Protein AF-A0A2M7M2E8-F1 (afdb_monomer_lite)

Foldseek 3Di:
DVLVVLVVVCVVVVDQVSLLCSLVVVVVVVVVVLVVPDPPPDADPDLLVLLLVLLVLLLVLLVLQLVLLVLCDDPNVVNNLSSNLSSCVSNLVSLLVLLPLVVSDVVRDPDDPPPPPPDVVSVVVSVVSLVVSLVSLVCQLPPPPDPLSVLVSVLVNVLSVLSNVCSVCVVVDSVSRNVSSVVSSVSVLVSQCVNCVSVVPVSSNVSSVVSVVVSVVVVVCVVCVVVDDPVVVVVVVVVCCVVVVVVVVVVVVVVVVVVVVVVVVVVD

Radius of gyration: 24.89 Å; chains: 1; bounding box: 50×83×53 Å

Structure (mmCIF, N/CA/C/O backbone):
data_AF-A0A2M7M2E8-F1
#
_entry.id   AF-A0A2M7M2E8-F1
#
loop_
_atom_site.group_PDB
_atom_site.id
_atom_site.type_symbol
_atom_site.label_atom_id
_atom_site.label_alt_id
_atom_site.label_comp_id
_atom_site.label_asym_id
_atom_site.label_entity_id
_atom_site.label_seq_id
_atom_site.pdbx_PDB_ins_code
_atom_site.Cartn_x
_atom_site.Cartn_y
_atom_site.Cartn_z
_atom_site.occupancy
_atom_site.B_iso_or_equiv
_atom_site.auth_seq_id
_atom_site.auth_comp_id
_atom_site.auth_asym_id
_atom_site.auth_atom_id
_atom_site.pdbx_PDB_model_num
ATOM 1 N N . MET A 1 1 ? -23.822 7.342 -5.760 1.00 70.75 1 MET A N 1
ATOM 2 C CA . MET A 1 1 ? -25.051 7.022 -4.993 1.00 70.75 1 MET A CA 1
ATOM 3 C C . MET A 1 1 ? -25.128 5.545 -4.604 1.00 70.75 1 MET A C 1
ATOM 5 O O . MET A 1 1 ? -25.181 5.259 -3.418 1.00 70.75 1 MET A O 1
ATOM 9 N N . LEU A 1 2 ? -25.038 4.608 -5.558 1.00 85.06 2 LEU A N 1
ATOM 10 C CA . LEU A 1 2 ? -25.137 3.161 -5.297 1.00 85.06 2 LEU A CA 1
ATOM 11 C C . LEU A 1 2 ? -24.061 2.623 -4.328 1.00 85.06 2 LEU A C 1
ATOM 13 O O . LEU A 1 2 ? -24.387 1.905 -3.389 1.00 85.06 2 LEU A O 1
ATOM 17 N N . LEU A 1 3 ? -22.805 3.063 -4.469 1.00 84.75 3 LEU A N 1
ATOM 18 C CA . LEU A 1 3 ? -21.713 2.681 -3.560 1.00 84.75 3 LEU A CA 1
ATOM 19 C C . LEU A 1 3 ? -21.974 3.077 -2.095 1.00 84.75 3 LEU A C 1
ATOM 21 O O . LEU A 1 3 ? -21.700 2.308 -1.180 1.00 84.75 3 LEU A O 1
ATOM 25 N N . ALA A 1 4 ? -22.531 4.270 -1.869 1.00 85.25 4 ALA A N 1
ATOM 26 C CA . ALA A 1 4 ? -22.829 4.761 -0.525 1.00 85.25 4 ALA A CA 1
ATOM 27 C C . ALA A 1 4 ? -23.933 3.930 0.145 1.00 85.25 4 ALA A C 1
ATOM 29 O O . ALA A 1 4 ? -23.841 3.634 1.334 1.00 85.25 4 ALA A O 1
ATOM 30 N N . ILE A 1 5 ? -24.934 3.498 -0.631 1.00 89.31 5 ILE A N 1
ATOM 31 C CA . ILE A 1 5 ? -25.997 2.601 -0.163 1.00 89.31 5 ILE A CA 1
ATOM 32 C C . ILE A 1 5 ? -25.411 1.233 0.202 1.00 89.31 5 ILE A C 1
ATOM 34 O O . ILE A 1 5 ? -25.706 0.719 1.278 1.00 89.31 5 ILE A O 1
ATOM 38 N N . ILE A 1 6 ? -24.536 0.672 -0.642 1.00 90.19 6 ILE A N 1
ATOM 39 C CA . ILE A 1 6 ? -23.861 -0.602 -0.353 1.00 90.19 6 ILE A CA 1
ATOM 40 C C . ILE A 1 6 ? -23.052 -0.494 0.940 1.00 90.19 6 ILE A C 1
ATOM 42 O O . ILE A 1 6 ? -23.231 -1.314 1.834 1.00 90.19 6 ILE A O 1
ATOM 46 N N . ILE A 1 7 ? -22.211 0.535 1.084 1.00 89.75 7 ILE A N 1
ATOM 47 C CA . ILE A 1 7 ? -21.401 0.729 2.295 1.00 89.75 7 ILE A CA 1
ATOM 48 C C . ILE A 1 7 ? -22.300 0.897 3.526 1.00 89.75 7 ILE A C 1
ATOM 50 O O . ILE A 1 7 ? -22.043 0.281 4.559 1.00 89.75 7 ILE A O 1
ATOM 54 N N . TYR A 1 8 ? -23.385 1.666 3.427 1.00 91.88 8 TYR A N 1
ATOM 55 C CA . TYR A 1 8 ? -24.350 1.805 4.517 1.00 91.88 8 TYR A CA 1
ATOM 56 C C . TYR A 1 8 ? -24.945 0.451 4.937 1.00 91.88 8 TYR A C 1
ATOM 58 O O . TYR A 1 8 ? -24.956 0.129 6.126 1.00 91.88 8 TYR A O 1
ATOM 66 N N . LEU A 1 9 ? -25.380 -0.370 3.976 1.00 91.94 9 LEU A N 1
ATOM 67 C CA . LEU A 1 9 ? -25.921 -1.706 4.241 1.00 91.94 9 LEU A CA 1
ATOM 68 C C . LEU A 1 9 ? -24.868 -2.640 4.846 1.00 91.94 9 LEU A C 1
ATOM 70 O O . LEU A 1 9 ? -25.158 -3.343 5.809 1.00 91.94 9 LEU A O 1
ATOM 74 N N . VAL A 1 10 ? -23.627 -2.598 4.355 1.00 93.00 10 VAL A N 1
ATOM 75 C CA . VAL A 1 10 ? -22.498 -3.357 4.916 1.00 93.00 10 VAL A CA 1
ATOM 76 C C . VAL A 1 10 ? -22.308 -3.037 6.397 1.00 93.00 10 VAL A C 1
ATOM 78 O O . VAL A 1 10 ? -22.139 -3.945 7.213 1.00 93.00 10 VAL A O 1
ATOM 81 N N . TYR A 1 11 ? -22.358 -1.756 6.758 1.00 91.94 11 TYR A N 1
ATOM 82 C CA . TYR A 1 11 ? -22.212 -1.307 8.139 1.00 91.94 11 TYR A CA 1
ATOM 83 C C . TYR A 1 11 ? -23.421 -1.646 9.006 1.00 91.94 11 TYR A C 1
ATOM 85 O O . TYR A 1 11 ? -23.257 -2.035 10.164 1.00 91.94 11 TYR A O 1
ATOM 93 N N . ARG A 1 12 ? -24.629 -1.545 8.453 1.00 92.44 12 ARG A N 1
ATOM 94 C CA . ARG A 1 12 ? -25.867 -1.919 9.137 1.00 92.44 12 ARG A CA 1
ATOM 95 C C . ARG A 1 12 ? -25.892 -3.413 9.470 1.00 92.44 12 ARG A C 1
ATOM 97 O O . ARG A 1 12 ? -26.089 -3.768 10.629 1.00 92.44 12 ARG A O 1
ATOM 104 N N . GLU A 1 13 ? -25.612 -4.259 8.482 1.00 92.56 13 GLU A N 1
ATOM 105 C CA . GLU A 1 13 ? -25.676 -5.724 8.588 1.00 92.56 13 GLU A CA 1
ATOM 106 C C . GLU A 1 13 ? -24.380 -6.354 9.128 1.00 92.56 13 GLU A C 1
ATOM 108 O O . GLU A 1 13 ? -24.314 -7.552 9.391 1.00 92.56 13 GLU A O 1
ATOM 113 N N . ARG A 1 14 ? -23.323 -5.551 9.313 1.00 89.75 14 ARG A N 1
ATOM 114 C CA . ARG A 1 14 ? -22.012 -5.959 9.857 1.00 89.75 14 ARG A CA 1
ATOM 115 C C . ARG A 1 14 ? -21.350 -7.111 9.094 1.00 89.75 14 ARG A C 1
ATOM 117 O O . ARG A 1 14 ? -20.585 -7.898 9.659 1.00 89.75 14 ARG A O 1
ATOM 124 N N . GLN A 1 15 ? -21.610 -7.201 7.793 1.00 92.94 15 GLN A N 1
ATOM 125 C CA . GLN A 1 15 ? -21.118 -8.292 6.961 1.00 92.94 15 GLN A CA 1
ATOM 126 C C . GLN A 1 15 ? -19.679 -8.048 6.496 1.00 92.94 15 GLN A C 1
ATOM 128 O O . GLN A 1 15 ? -19.395 -7.196 5.656 1.00 92.94 15 GLN A O 1
ATOM 133 N N . LYS A 1 16 ? -18.760 -8.860 7.024 1.00 92.56 16 LYS A N 1
ATOM 134 C CA . LYS A 1 16 ? -17.323 -8.831 6.711 1.00 92.56 16 LYS A CA 1
ATOM 135 C C . LYS A 1 16 ? -17.016 -9.093 5.233 1.00 92.56 16 LYS A C 1
ATOM 137 O O . LYS A 1 16 ? -16.212 -8.380 4.642 1.00 92.56 16 LYS A O 1
ATOM 142 N N . ALA A 1 17 ? -17.664 -10.096 4.640 1.00 92.94 17 ALA A N 1
ATOM 143 C CA . ALA A 1 17 ? -17.452 -10.453 3.237 1.00 92.94 17 ALA A CA 1
ATOM 144 C C . ALA A 1 17 ? -17.864 -9.307 2.303 1.00 92.94 17 ALA A C 1
ATOM 146 O O . ALA A 1 17 ? -17.105 -8.906 1.425 1.00 92.94 17 ALA A O 1
ATOM 147 N N . SER A 1 18 ? -19.026 -8.712 2.563 1.00 93.56 18 SER A N 1
ATOM 148 C CA . SER A 1 18 ? -19.556 -7.592 1.790 1.00 93.56 18 SER A CA 1
ATOM 149 C C . SER A 1 18 ? -18.671 -6.348 1.905 1.00 93.56 18 SER A C 1
ATOM 151 O O . SER A 1 18 ? -18.471 -5.649 0.912 1.00 93.56 18 SER A O 1
ATOM 153 N N . LEU A 1 19 ? -18.058 -6.108 3.073 1.00 94.56 19 LEU A N 1
ATOM 154 C CA . LEU A 1 19 ? -17.041 -5.065 3.227 1.00 94.56 19 LEU A CA 1
ATOM 155 C C . LEU A 1 19 ? -15.813 -5.325 2.348 1.00 94.56 19 LEU A C 1
ATOM 157 O O . LEU A 1 19 ? -15.386 -4.431 1.621 1.00 94.56 19 LEU A O 1
ATOM 161 N N . PHE A 1 20 ? -15.262 -6.540 2.403 1.00 95.19 20 PHE A N 1
ATOM 162 C CA . PHE A 1 20 ? -14.108 -6.930 1.593 1.00 95.19 20 PHE A CA 1
ATOM 163 C C . PHE A 1 20 ? -14.383 -6.722 0.098 1.00 95.19 20 PHE A C 1
ATOM 165 O O . PHE A 1 20 ? -13.620 -6.035 -0.578 1.00 95.19 20 PHE A O 1
ATOM 172 N N . ILE A 1 21 ? -15.516 -7.236 -0.392 1.00 94.75 21 ILE A N 1
ATOM 173 C CA . ILE A 1 21 ? -15.932 -7.101 -1.795 1.00 94.75 21 ILE A CA 1
ATOM 174 C C . ILE A 1 21 ? -16.111 -5.628 -2.171 1.00 94.75 21 ILE A C 1
ATOM 176 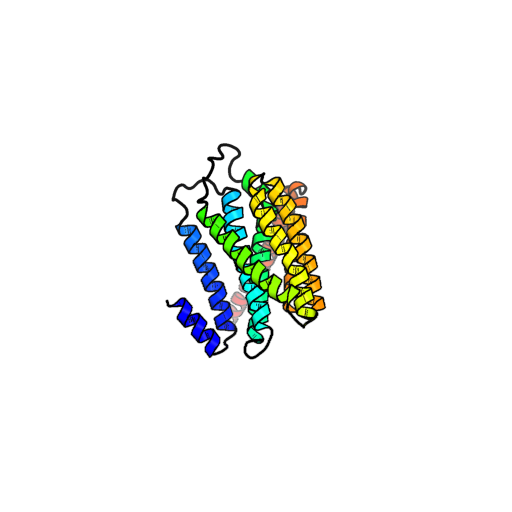O O . ILE A 1 21 ? -15.690 -5.223 -3.248 1.00 94.75 21 ILE A O 1
ATOM 180 N N . SER A 1 22 ? -16.688 -4.812 -1.286 1.00 94.31 22 SER A N 1
ATOM 181 C CA . SER A 1 22 ? -16.894 -3.385 -1.556 1.00 94.31 22 SER A CA 1
ATOM 182 C C . SER A 1 22 ? -15.573 -2.634 -1.704 1.00 94.31 22 SER A C 1
ATOM 184 O O . SER A 1 22 ? -15.428 -1.842 -2.630 1.00 94.31 22 SER A O 1
ATOM 186 N N . ILE A 1 23 ? -14.598 -2.892 -0.826 1.00 95.38 23 ILE A N 1
ATOM 187 C CA . ILE A 1 23 ? -13.273 -2.259 -0.895 1.00 95.38 23 ILE A CA 1
ATOM 188 C C . ILE A 1 23 ? -12.568 -2.666 -2.194 1.00 95.38 23 ILE A C 1
ATOM 190 O O . ILE A 1 23 ? -12.136 -1.797 -2.944 1.00 95.38 23 ILE A O 1
ATOM 194 N N . ILE A 1 24 ? -12.530 -3.965 -2.506 1.00 95.06 24 ILE A N 1
ATOM 195 C CA . ILE A 1 24 ? -11.938 -4.465 -3.756 1.00 95.06 24 ILE A CA 1
ATOM 196 C C . ILE A 1 24 ? -12.654 -3.890 -4.984 1.00 95.06 24 ILE A C 1
ATOM 198 O O . ILE A 1 24 ? -11.999 -3.458 -5.928 1.00 95.06 24 ILE A O 1
ATOM 202 N N . GLY A 1 25 ? -13.985 -3.825 -4.964 1.00 93.56 25 GLY A N 1
ATOM 203 C CA . GLY A 1 25 ? -14.784 -3.251 -6.044 1.00 93.56 25 GLY A CA 1
ATOM 204 C C . GLY A 1 25 ? -14.473 -1.774 -6.288 1.00 93.56 25 GLY A C 1
ATOM 205 O O . GLY A 1 25 ? -14.317 -1.372 -7.439 1.00 93.56 25 GLY A O 1
ATOM 206 N N . VAL A 1 26 ? -14.308 -0.975 -5.224 1.00 92.62 26 VAL A N 1
ATOM 207 C CA . VAL A 1 26 ? -13.852 0.423 -5.333 1.00 92.62 26 VAL A CA 1
ATOM 208 C C . VAL A 1 26 ? -12.469 0.491 -5.965 1.00 92.62 26 VAL A C 1
ATOM 210 O O . VAL A 1 26 ? -12.251 1.319 -6.844 1.00 92.62 26 VAL A O 1
ATOM 213 N N . SER A 1 27 ? -11.545 -0.374 -5.550 1.00 92.75 27 SER A N 1
ATOM 214 C CA . SER A 1 27 ? -10.186 -0.391 -6.091 1.00 92.75 27 SER A CA 1
ATOM 215 C C . SER A 1 27 ? -10.158 -0.757 -7.572 1.00 92.75 27 SER A C 1
ATOM 217 O O . SER A 1 27 ? -9.506 -0.060 -8.340 1.00 92.75 27 SER A O 1
ATOM 219 N N . ILE A 1 28 ? -10.914 -1.777 -7.990 1.00 92.25 28 ILE A N 1
ATOM 220 C CA . ILE A 1 28 ? -11.038 -2.174 -9.402 1.00 92.25 28 ILE A CA 1
ATOM 221 C C . ILE A 1 28 ? -11.656 -1.043 -10.224 1.00 92.25 28 ILE A C 1
ATOM 223 O O . ILE A 1 28 ? -11.142 -0.703 -11.289 1.00 92.25 28 ILE A O 1
ATOM 227 N N . TRP A 1 29 ? -12.738 -0.438 -9.729 1.00 91.69 29 TRP A N 1
ATOM 228 C CA . TRP A 1 29 ? -13.370 0.696 -10.396 1.00 91.69 29 TRP A CA 1
ATOM 229 C C . TRP A 1 29 ? -12.401 1.872 -10.539 1.00 91.69 29 TRP A C 1
ATOM 231 O O . TRP A 1 29 ? -12.318 2.456 -11.615 1.00 91.69 29 TRP A O 1
ATOM 241 N N . LEU A 1 30 ? -11.632 2.183 -9.491 1.00 88.56 30 LEU A N 1
ATOM 242 C CA . LEU A 1 30 ? -10.635 3.249 -9.515 1.00 88.56 30 LEU A CA 1
ATOM 243 C C . LEU A 1 30 ? -9.538 2.958 -10.546 1.00 88.56 30 LEU A C 1
ATOM 245 O O . LEU A 1 30 ? -9.221 3.834 -11.344 1.00 88.56 30 LEU A O 1
ATOM 249 N N . THR A 1 31 ? -9.005 1.732 -10.586 1.00 87.44 31 THR A N 1
ATOM 250 C CA . THR A 1 31 ? -8.036 1.309 -11.610 1.00 87.44 31 THR A CA 1
ATOM 251 C C . THR A 1 31 ? -8.610 1.475 -13.015 1.00 87.44 31 THR A C 1
ATOM 253 O O . THR A 1 31 ? -7.959 2.052 -13.881 1.00 87.44 31 THR A O 1
ATOM 256 N N . HIS A 1 32 ? -9.838 1.004 -13.245 1.00 86.31 32 HIS A N 1
ATOM 257 C CA . HIS A 1 32 ? -10.482 1.086 -14.552 1.00 86.31 32 HIS A CA 1
ATOM 258 C C . HIS A 1 32 ? -10.760 2.534 -14.970 1.00 86.31 32 HIS A C 1
ATOM 260 O O . HIS A 1 32 ? -10.495 2.906 -16.108 1.00 86.31 32 HIS A O 1
ATOM 266 N N . TYR A 1 33 ? -11.230 3.372 -14.044 1.00 84.75 33 TYR A N 1
ATOM 267 C CA . TYR A 1 33 ? -11.435 4.795 -14.287 1.00 84.75 33 TYR A CA 1
ATOM 268 C C . TYR A 1 33 ? -10.129 5.483 -14.693 1.00 84.75 33 TYR A C 1
ATOM 270 O O . TYR A 1 33 ? -10.097 6.189 -15.695 1.00 84.75 33 TYR A O 1
ATOM 278 N N . LEU A 1 34 ? -9.040 5.242 -13.957 1.00 80.06 34 LEU A N 1
ATOM 279 C CA . LEU A 1 34 ? -7.731 5.808 -14.282 1.00 80.06 34 LEU A CA 1
ATOM 280 C C . LEU A 1 34 ? -7.217 5.345 -15.645 1.00 80.06 34 LEU A C 1
ATOM 282 O O . LEU A 1 34 ? -6.634 6.149 -16.365 1.00 80.06 34 LEU A O 1
ATOM 286 N N . TYR A 1 35 ? -7.453 4.080 -15.996 1.00 78.88 35 TYR A N 1
ATOM 287 C CA . TYR A 1 35 ? -7.108 3.529 -17.302 1.00 78.88 35 TYR A CA 1
ATOM 288 C C . TYR A 1 35 ? -7.884 4.213 -18.436 1.00 78.88 35 TYR A C 1
ATOM 290 O O . TYR A 1 35 ? -7.286 4.616 -19.425 1.00 78.88 35 TYR A O 1
ATOM 298 N N . LEU A 1 36 ? -9.196 4.425 -18.273 1.00 79.06 36 LEU A N 1
ATOM 299 C CA . LEU A 1 36 ? -10.032 5.113 -19.268 1.00 79.06 36 LEU A CA 1
ATOM 300 C C . LEU A 1 36 ? -9.681 6.597 -19.447 1.00 79.06 36 LEU A C 1
ATOM 302 O O . LEU A 1 36 ? -9.946 7.162 -20.503 1.00 79.06 36 LEU A O 1
ATOM 306 N N . GLN A 1 37 ? -9.125 7.236 -18.417 1.00 73.38 37 GLN A N 1
ATOM 307 C CA . GLN A 1 37 ? -8.682 8.632 -18.474 1.00 73.38 37 GLN A CA 1
ATOM 308 C C . GLN A 1 37 ? -7.302 8.795 -19.128 1.00 73.38 37 GLN A C 1
ATOM 310 O O . GLN A 1 37 ? -6.856 9.928 -19.318 1.00 73.38 37 GLN A O 1
ATOM 315 N N . GLN A 1 38 ? -6.608 7.703 -19.471 1.00 68.12 38 GLN A N 1
ATOM 316 C CA . GLN A 1 38 ? -5.373 7.806 -20.241 1.00 68.12 38 GLN A CA 1
ATOM 317 C C . GLN A 1 38 ? -5.708 8.248 -21.674 1.00 68.12 38 GLN A C 1
ATOM 319 O O . GLN A 1 38 ? -6.560 7.628 -22.316 1.00 68.12 38 GLN A O 1
ATOM 324 N N . PRO A 1 39 ? -5.070 9.311 -22.200 1.00 58.72 39 PRO A N 1
ATOM 325 C CA . PRO A 1 39 ? -5.230 9.685 -23.598 1.00 58.72 39 PRO A CA 1
ATOM 326 C C . PRO A 1 39 ? -4.904 8.493 -24.500 1.00 58.72 39 PRO A C 1
ATOM 328 O O . PRO A 1 39 ? -3.942 7.775 -24.242 1.00 58.72 39 PRO A O 1
ATOM 331 N N . ALA A 1 40 ? -5.629 8.340 -25.610 1.00 53.59 40 ALA A N 1
ATOM 332 C CA . ALA A 1 40 ? -5.354 7.330 -26.642 1.00 53.59 40 ALA A CA 1
ATOM 333 C C . ALA A 1 40 ? -3.978 7.489 -27.336 1.00 53.59 40 ALA A C 1
ATOM 335 O O . ALA A 1 40 ? -3.683 6.775 -28.289 1.00 53.59 40 ALA A O 1
ATOM 336 N N . ILE A 1 41 ? -3.135 8.416 -26.868 1.00 49.12 41 ILE A N 1
ATOM 337 C CA . ILE A 1 41 ? -1.740 8.570 -27.279 1.00 49.12 41 ILE A CA 1
ATOM 338 C C . ILE A 1 41 ? -0.927 7.533 -26.499 1.00 49.12 41 ILE A C 1
ATOM 340 O O . ILE A 1 41 ? -0.266 7.804 -25.497 1.00 49.12 41 ILE A O 1
ATOM 344 N N . THR A 1 42 ? -1.083 6.300 -26.959 1.00 50.78 42 THR A N 1
ATOM 345 C CA . THR A 1 42 ? -0.237 5.149 -26.689 1.00 50.78 42 THR A CA 1
ATOM 346 C C . THR A 1 42 ? 1.204 5.507 -27.036 1.00 50.78 42 THR A C 1
ATOM 348 O O . THR A 1 42 ? 1.455 5.854 -28.184 1.00 50.78 42 THR A O 1
ATOM 351 N N . ASP A 1 43 ? 2.098 5.499 -26.041 1.00 47.28 43 ASP A N 1
ATOM 352 C CA . ASP A 1 43 ? 3.471 4.964 -26.175 1.00 47.28 43 ASP A CA 1
ATOM 353 C C . ASP A 1 43 ? 4.352 5.165 -24.929 1.00 47.28 43 ASP A C 1
ATOM 355 O O . ASP A 1 43 ? 5.428 4.579 -24.857 1.00 47.28 43 ASP A O 1
ATOM 359 N N . TYR A 1 44 ? 3.919 5.898 -23.892 1.00 52.03 44 TYR A N 1
ATOM 360 C CA . TYR A 1 44 ? 4.813 6.190 -22.759 1.00 52.03 44 TYR A CA 1
ATOM 361 C C . TYR A 1 44 ? 4.213 5.867 -21.388 1.00 52.03 44 TYR A C 1
ATOM 363 O O . TYR A 1 44 ? 3.577 6.701 -20.739 1.00 52.03 44 TYR A O 1
ATOM 371 N N . PHE A 1 45 ? 4.509 4.663 -20.885 1.00 59.12 45 PHE A N 1
ATOM 372 C CA . PHE A 1 45 ? 4.438 4.373 -19.452 1.00 59.12 45 PHE A CA 1
ATOM 373 C C . PHE A 1 45 ? 5.613 5.080 -18.754 1.00 59.12 45 PHE A C 1
ATOM 375 O O . PHE A 1 45 ? 6.671 4.503 -18.525 1.00 59.12 45 PHE A O 1
ATOM 382 N N . SER A 1 46 ? 5.458 6.380 -18.489 1.00 71.06 46 SER A N 1
ATOM 383 C CA . SER A 1 46 ? 6.492 7.169 -17.808 1.00 71.06 46 SER A CA 1
ATOM 384 C C . SER A 1 46 ? 6.569 6.823 -16.321 1.00 71.06 46 SER A C 1
ATOM 386 O O . SER A 1 46 ? 5.559 6.507 -15.687 1.00 71.06 46 SER A O 1
ATOM 388 N N . ILE A 1 47 ? 7.752 6.971 -15.724 1.00 75.25 47 ILE A N 1
ATOM 389 C CA . ILE A 1 47 ? 7.937 6.807 -14.276 1.00 75.25 47 ILE A CA 1
ATOM 390 C C . ILE A 1 47 ? 6.973 7.663 -13.449 1.00 75.25 47 ILE A C 1
ATOM 392 O O . ILE A 1 47 ? 6.485 7.237 -12.405 1.00 75.25 47 ILE A O 1
ATOM 396 N N . ASN A 1 48 ? 6.632 8.848 -13.947 1.00 77.38 48 ASN A N 1
ATOM 397 C CA . ASN A 1 48 ? 5.691 9.739 -13.292 1.00 77.38 48 ASN A CA 1
ATOM 398 C C . ASN A 1 48 ? 4.260 9.163 -13.265 1.00 77.38 48 ASN A C 1
ATOM 400 O O . ASN A 1 48 ? 3.552 9.385 -12.285 1.00 77.38 48 ASN A O 1
ATOM 404 N N . MET A 1 49 ? 3.846 8.375 -14.272 1.00 77.81 49 MET A N 1
ATOM 405 C CA . MET A 1 49 ? 2.536 7.696 -14.274 1.00 77.81 49 MET A CA 1
ATOM 406 C C . MET A 1 49 ? 2.542 6.628 -13.187 1.00 77.81 49 MET A C 1
ATOM 408 O O . MET A 1 49 ? 1.601 6.522 -12.403 1.00 77.81 49 MET A O 1
ATOM 412 N N . GLN A 1 50 ? 3.626 5.855 -13.110 1.00 82.38 50 GLN A N 1
ATOM 413 C CA . GLN A 1 50 ? 3.781 4.823 -12.094 1.00 82.38 50 GLN A CA 1
ATOM 414 C C . GLN A 1 50 ? 3.817 5.423 -10.684 1.00 82.38 50 GLN A C 1
ATOM 416 O O . GLN A 1 50 ? 3.145 4.911 -9.790 1.00 82.38 50 GLN A O 1
ATOM 421 N N . LEU A 1 51 ? 4.535 6.534 -10.490 1.00 86.31 51 LEU A N 1
ATOM 422 C CA . LEU A 1 51 ? 4.542 7.285 -9.236 1.00 86.31 51 LEU A CA 1
ATOM 423 C C . LEU A 1 51 ? 3.144 7.788 -8.886 1.00 86.31 51 LEU A C 1
ATOM 425 O O . LEU A 1 51 ? 2.731 7.626 -7.741 1.00 86.31 51 LEU A O 1
ATOM 429 N N . LEU A 1 52 ? 2.405 8.350 -9.846 1.00 86.12 52 LEU A N 1
ATOM 430 C CA . LEU A 1 52 ? 1.050 8.852 -9.629 1.00 86.12 52 LEU A CA 1
ATOM 431 C C . LEU A 1 52 ? 0.093 7.726 -9.216 1.00 86.12 52 LEU A C 1
ATOM 433 O O . LEU A 1 52 ? -0.566 7.823 -8.180 1.00 86.12 52 LEU A O 1
ATOM 437 N N . TYR A 1 53 ? 0.015 6.653 -10.006 1.00 87.56 53 TYR A N 1
ATOM 438 C CA . TYR A 1 53 ? -0.894 5.538 -9.740 1.00 87.56 53 TYR A CA 1
ATOM 439 C C . TYR A 1 53 ? -0.500 4.778 -8.478 1.00 87.56 53 TYR A C 1
AT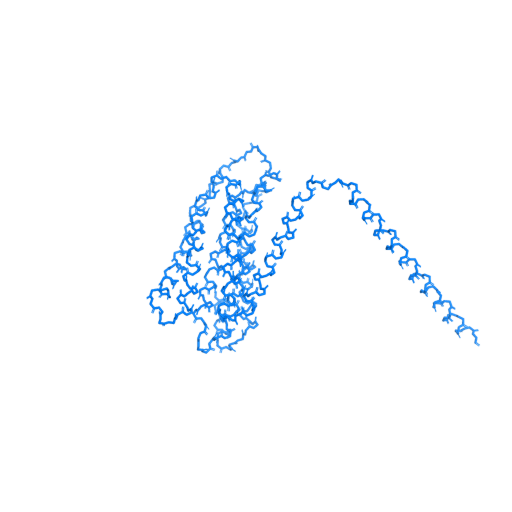OM 441 O O . TYR A 1 53 ? -1.352 4.529 -7.625 1.00 87.56 53 TYR A O 1
ATOM 449 N N . GLY A 1 54 ? 0.791 4.479 -8.322 1.00 91.75 54 GLY A N 1
ATOM 450 C CA . GLY A 1 54 ? 1.326 3.822 -7.138 1.00 91.75 54 GLY A CA 1
ATOM 451 C C . GLY A 1 54 ? 0.997 4.612 -5.876 1.00 91.75 54 GLY A C 1
ATOM 452 O O . GLY A 1 54 ? 0.386 4.071 -4.955 1.00 91.75 54 GLY A O 1
ATOM 453 N N . ASN A 1 55 ? 1.301 5.915 -5.854 1.00 93.19 55 ASN A N 1
ATOM 454 C CA . ASN A 1 55 ? 1.033 6.755 -4.685 1.00 93.19 55 ASN A CA 1
ATOM 455 C C . ASN A 1 55 ? -0.458 6.975 -4.418 1.00 93.19 55 ASN A C 1
ATOM 457 O O . ASN A 1 55 ? -0.841 7.098 -3.257 1.00 93.19 55 ASN A O 1
ATOM 461 N N . LEU A 1 56 ? -1.324 6.964 -5.436 1.00 93.06 56 LEU A N 1
ATOM 462 C CA . LEU A 1 56 ? -2.769 7.008 -5.210 1.00 93.06 56 LEU A CA 1
ATOM 463 C C . LEU A 1 56 ? -3.248 5.781 -4.423 1.00 93.06 56 LEU A C 1
ATOM 465 O O . LEU A 1 56 ? -3.981 5.925 -3.442 1.00 93.06 56 LEU A O 1
ATOM 469 N N . PHE A 1 57 ? -2.825 4.577 -4.820 1.00 95.31 57 PHE A N 1
ATOM 470 C CA . PHE A 1 57 ? -3.201 3.350 -4.115 1.00 95.31 57 PHE A CA 1
ATOM 471 C C . PHE A 1 57 ? -2.511 3.214 -2.755 1.00 95.31 57 PHE A C 1
ATOM 473 O O . PHE A 1 57 ? -3.120 2.691 -1.823 1.00 95.31 57 PHE A O 1
ATOM 480 N N . ILE A 1 58 ? -1.292 3.732 -2.597 1.00 97.19 58 ILE A N 1
ATOM 481 C CA . ILE A 1 58 ? -0.620 3.826 -1.293 1.00 97.19 58 ILE A CA 1
ATOM 482 C C . ILE A 1 58 ? -1.403 4.759 -0.361 1.00 97.19 58 ILE A C 1
ATOM 484 O O . ILE A 1 58 ? -1.724 4.368 0.761 1.00 97.19 58 ILE A O 1
ATOM 488 N N . ALA A 1 59 ? -1.774 5.961 -0.816 1.00 95.56 59 ALA A N 1
ATOM 489 C CA . ALA A 1 59 ? -2.575 6.907 -0.038 1.00 95.56 59 ALA A CA 1
ATOM 490 C C . ALA A 1 59 ? -3.946 6.318 0.332 1.00 95.56 59 ALA A C 1
ATOM 492 O O . ALA A 1 59 ? -4.384 6.422 1.480 1.00 95.56 59 ALA A O 1
ATOM 493 N N . TYR A 1 60 ? -4.593 5.628 -0.612 1.00 94.81 60 TYR A N 1
ATOM 494 C CA . TYR A 1 60 ? -5.800 4.847 -0.349 1.00 94.81 60 TYR A CA 1
ATOM 495 C C . TYR A 1 60 ? -5.561 3.771 0.722 1.00 94.81 60 TYR A C 1
ATOM 497 O O . TYR A 1 60 ? -6.356 3.634 1.652 1.00 94.81 60 TYR A O 1
ATOM 505 N N . GLY A 1 61 ? -4.434 3.063 0.649 1.00 97.00 61 GLY A N 1
ATOM 506 C CA . GLY A 1 61 ? -3.990 2.107 1.655 1.00 97.00 61 GLY A CA 1
ATOM 507 C C . GLY A 1 61 ? -3.844 2.732 3.043 1.00 97.00 61 GLY A C 1
ATOM 508 O O . GLY A 1 61 ? -4.403 2.199 3.997 1.00 97.00 61 GLY A O 1
ATOM 509 N N . PHE A 1 62 ? -3.201 3.894 3.184 1.00 96.62 62 PHE A N 1
ATOM 510 C CA . PHE A 1 62 ? -3.108 4.589 4.478 1.00 96.62 62 PHE A CA 1
ATOM 511 C C . PHE A 1 62 ? -4.477 4.982 5.041 1.00 96.62 62 PHE A C 1
ATOM 513 O O . PHE A 1 62 ? -4.710 4.815 6.241 1.00 96.62 62 PHE A O 1
ATOM 520 N N . ILE A 1 63 ? -5.408 5.429 4.192 1.00 94.88 63 ILE A N 1
ATOM 521 C CA . ILE A 1 63 ? -6.788 5.723 4.607 1.00 94.88 63 ILE A CA 1
ATOM 522 C C . ILE A 1 63 ? -7.475 4.458 5.117 1.00 94.88 63 ILE A C 1
ATOM 524 O O . ILE A 1 63 ? -8.088 4.480 6.186 1.00 94.88 63 ILE A O 1
ATOM 528 N N . LEU A 1 64 ? -7.364 3.345 4.390 1.00 95.81 64 LEU A N 1
ATOM 529 C CA . LEU A 1 64 ? -7.911 2.065 4.832 1.00 95.81 64 LEU A CA 1
ATOM 530 C C . LEU A 1 64 ? -7.258 1.608 6.138 1.00 95.81 64 LEU A C 1
ATOM 532 O O . LEU A 1 64 ? -7.964 1.163 7.038 1.00 95.81 64 LEU A O 1
ATOM 536 N N . TYR A 1 65 ? -5.942 1.763 6.288 1.00 95.75 65 TYR A N 1
ATOM 537 C CA . TYR A 1 65 ? -5.239 1.369 7.505 1.00 95.75 65 TYR A CA 1
ATOM 538 C C . TYR A 1 65 ? -5.780 2.150 8.698 1.00 95.75 65 TYR A C 1
ATOM 540 O O . TYR A 1 65 ? -6.127 1.585 9.739 1.00 95.75 65 TYR A O 1
ATOM 548 N N . PHE A 1 66 ? -5.915 3.459 8.507 1.00 91.31 66 PHE A N 1
ATOM 549 C CA . PHE A 1 66 ? -6.487 4.366 9.476 1.00 91.31 66 PHE A CA 1
ATOM 550 C C . PHE A 1 66 ? -7.934 3.986 9.840 1.00 91.31 66 PHE A C 1
ATOM 552 O O . PHE A 1 66 ? -8.265 3.880 11.025 1.00 91.31 66 PHE A O 1
ATOM 559 N N . LEU A 1 67 ? -8.793 3.710 8.852 1.00 92.88 67 LEU A N 1
ATOM 560 C CA . LEU A 1 67 ? -10.141 3.196 9.105 1.00 92.88 67 LEU A CA 1
ATOM 561 C C . LEU A 1 67 ? -10.071 1.902 9.921 1.00 92.88 67 LEU A C 1
ATOM 563 O O . LEU A 1 67 ? -10.827 1.731 10.875 1.00 92.88 67 LEU A O 1
ATOM 567 N N . GLY A 1 68 ? -9.117 1.026 9.629 1.00 93.62 68 GLY A N 1
ATOM 568 C CA . GLY A 1 68 ? -8.859 -0.169 10.416 1.00 93.62 68 GLY A CA 1
ATOM 569 C C . GLY A 1 68 ? -8.525 0.133 11.878 1.00 93.62 68 GLY A C 1
ATOM 570 O O . GLY A 1 68 ? -9.032 -0.547 12.770 1.00 93.62 68 GLY A O 1
ATOM 571 N N . MET A 1 69 ? -7.732 1.170 12.156 1.00 90.69 69 MET A N 1
ATOM 572 C CA . MET A 1 69 ? -7.444 1.618 13.524 1.00 90.69 69 MET A CA 1
ATOM 573 C C . MET A 1 69 ? -8.702 2.127 14.240 1.00 90.69 69 MET A C 1
ATOM 575 O O . MET A 1 69 ? -8.946 1.720 15.375 1.00 90.69 69 MET A O 1
ATOM 579 N N . LEU A 1 70 ? -9.545 2.929 13.577 1.00 89.75 70 LEU A N 1
ATOM 580 C CA . LEU A 1 70 ? -10.806 3.416 14.161 1.00 89.75 70 LEU A CA 1
ATOM 581 C C . LEU A 1 70 ? -11.772 2.288 14.517 1.00 89.75 70 LEU A C 1
ATOM 583 O O . LEU A 1 70 ? -12.401 2.305 15.574 1.00 89.75 70 LEU A O 1
ATOM 587 N N . HIS A 1 71 ? -11.891 1.297 13.636 1.00 90.88 71 HIS A N 1
ATOM 588 C CA . HIS A 1 71 ? -12.818 0.183 13.816 1.00 90.88 71 HIS A CA 1
ATOM 589 C C . HIS A 1 71 ? -12.276 -0.887 14.763 1.00 90.88 71 HIS A C 1
ATOM 591 O O . HIS A 1 71 ? -12.946 -1.889 14.974 1.00 90.88 71 HIS A O 1
ATOM 597 N N . ARG A 1 72 ? -11.086 -0.704 15.355 1.00 86.75 72 ARG A N 1
ATOM 598 C CA . ARG A 1 72 ? -10.460 -1.679 16.263 1.00 86.75 72 ARG A CA 1
ATOM 599 C C . ARG A 1 72 ? -11.320 -1.991 17.488 1.00 86.75 72 ARG A C 1
ATOM 601 O O . ARG A 1 72 ? -11.228 -3.091 18.025 1.00 86.75 72 ARG A O 1
ATOM 608 N N . ARG A 1 73 ? -12.150 -1.043 17.935 1.00 81.75 73 ARG A N 1
ATOM 609 C CA . ARG A 1 73 ? -12.971 -1.172 19.146 1.00 81.75 73 ARG A CA 1
ATOM 610 C C . ARG A 1 73 ? -14.464 -1.097 18.849 1.00 81.75 73 ARG A C 1
ATOM 612 O O . ARG A 1 73 ? -14.910 -0.484 17.884 1.00 81.75 73 ARG A O 1
ATOM 619 N N . GLY A 1 74 ? -15.246 -1.677 19.753 1.00 81.06 74 GLY A N 1
ATOM 620 C CA . GLY A 1 74 ? -16.701 -1.584 19.732 1.00 81.06 74 GLY A CA 1
ATOM 621 C C . GLY A 1 74 ? -17.359 -2.491 18.694 1.00 81.06 74 GLY A C 1
ATOM 622 O O . GLY A 1 74 ? -16.817 -3.520 18.291 1.00 81.06 74 GLY A O 1
ATOM 623 N N . LYS A 1 75 ? -18.566 -2.102 18.273 1.00 82.81 75 LYS A N 1
ATOM 624 C CA . LYS A 1 75 ? -19.485 -2.929 17.468 1.00 82.81 75 LYS A CA 1
ATOM 625 C C . LYS A 1 75 ? -18.930 -3.348 16.098 1.00 82.81 75 LYS A C 1
ATOM 627 O O . LYS A 1 75 ? -19.451 -4.289 15.507 1.00 82.81 75 LYS A O 1
ATOM 632 N N . PHE A 1 76 ? -17.878 -2.682 15.621 1.00 88.44 76 PHE A N 1
ATOM 633 C CA . PHE A 1 76 ? -17.257 -2.913 14.317 1.00 88.44 76 PHE A CA 1
ATOM 634 C C . PHE A 1 76 ? -15.831 -3.482 14.404 1.00 88.44 76 PHE A C 1
ATOM 636 O O . PHE A 1 76 ? -15.130 -3.494 13.396 1.00 88.44 76 PHE A O 1
ATOM 643 N N . GLY A 1 77 ? -15.425 -4.019 15.566 1.00 86.88 77 GLY A N 1
ATOM 644 C CA . GLY A 1 77 ? -14.112 -4.653 15.792 1.00 86.88 77 GLY A CA 1
ATOM 645 C C . GLY A 1 77 ? -13.670 -5.592 14.666 1.00 86.88 77 GLY A C 1
ATOM 646 O O . GLY A 1 77 ? -12.524 -5.580 14.223 1.00 86.88 77 GLY A O 1
ATOM 647 N N . GLY A 1 78 ? -14.620 -6.370 14.138 1.00 87.75 78 GLY A N 1
ATOM 648 C CA . GLY A 1 78 ? -14.382 -7.321 13.056 1.00 87.75 78 GLY A CA 1
ATOM 649 C C . GLY A 1 78 ? -14.016 -6.708 11.699 1.00 87.75 78 GLY A C 1
ATOM 650 O O . GLY A 1 78 ? -13.501 -7.433 10.855 1.00 87.75 78 GLY A O 1
ATOM 651 N N . PHE A 1 79 ? -14.267 -5.417 11.473 1.00 94.31 79 PHE A N 1
ATOM 652 C CA . PHE A 1 79 ? -13.883 -4.711 10.245 1.00 94.31 79 PHE A CA 1
ATOM 653 C C . PHE A 1 79 ? -12.435 -4.230 10.286 1.00 94.31 79 PHE A C 1
ATOM 655 O O . PHE A 1 79 ? -11.803 -4.127 9.238 1.00 94.31 79 PHE A O 1
ATOM 662 N N . SER A 1 80 ? -11.892 -4.001 11.487 1.00 93.62 80 SER A N 1
ATOM 663 C CA . SER A 1 80 ? -10.519 -3.531 11.691 1.00 93.62 80 SER A CA 1
ATOM 664 C C . SER A 1 80 ? -9.503 -4.363 10.914 1.00 93.62 80 SER A C 1
ATOM 666 O O . SER A 1 80 ? -8.699 -3.823 10.159 1.00 93.62 80 SER A O 1
ATOM 668 N N . ILE A 1 81 ? -9.596 -5.688 11.041 1.00 93.12 81 ILE A N 1
ATOM 669 C CA . ILE A 1 81 ? -8.661 -6.619 10.408 1.00 93.12 81 ILE A CA 1
ATOM 670 C C . ILE A 1 81 ? -8.751 -6.604 8.880 1.00 93.12 81 ILE A C 1
ATOM 672 O O . ILE A 1 81 ? -7.727 -6.716 8.218 1.00 93.12 81 ILE A O 1
ATOM 676 N N . ILE A 1 82 ? -9.950 -6.418 8.320 1.00 95.19 82 ILE A N 1
ATOM 677 C CA . ILE A 1 82 ? -10.182 -6.390 6.867 1.00 95.19 82 ILE A CA 1
ATOM 678 C C . ILE A 1 82 ? -9.583 -5.118 6.283 1.00 95.19 82 ILE A C 1
ATOM 680 O O . ILE A 1 82 ? -8.819 -5.176 5.324 1.00 95.19 82 ILE A O 1
ATOM 684 N N . TYR A 1 83 ? -9.879 -3.982 6.913 1.00 96.06 83 TYR A N 1
ATOM 685 C CA . TYR A 1 83 ? -9.321 -2.691 6.541 1.00 96.06 83 TYR A CA 1
ATOM 686 C C . TYR A 1 83 ? -7.792 -2.693 6.590 1.00 96.06 83 TYR A C 1
ATOM 688 O O . TYR A 1 83 ? -7.164 -2.310 5.609 1.00 96.06 83 TYR A O 1
ATOM 696 N N . LYS A 1 84 ? -7.187 -3.175 7.685 1.00 95.88 84 LYS A N 1
ATOM 697 C CA . LYS A 1 84 ? -5.723 -3.230 7.826 1.00 95.88 84 LYS A CA 1
ATOM 698 C C . LYS A 1 84 ? -5.072 -4.207 6.849 1.00 95.88 84 LYS A C 1
ATOM 700 O O . LYS A 1 84 ? -4.060 -3.866 6.251 1.00 95.88 84 LYS A O 1
ATOM 705 N N . ALA A 1 85 ? -5.652 -5.391 6.651 1.00 95.56 85 ALA A N 1
ATOM 706 C CA . ALA A 1 85 ? -5.121 -6.375 5.708 1.00 95.56 85 ALA A CA 1
ATOM 707 C C . ALA A 1 85 ? -5.135 -5.845 4.266 1.00 95.56 85 ALA A C 1
ATOM 709 O O . ALA A 1 85 ? -4.121 -5.914 3.576 1.00 95.56 85 ALA A O 1
ATOM 710 N N . LEU A 1 86 ? -6.257 -5.268 3.825 1.00 96.69 86 LEU A N 1
ATOM 711 C CA . LEU A 1 86 ? -6.366 -4.676 2.490 1.00 96.69 86 LEU A CA 1
ATOM 712 C C . LEU A 1 86 ? -5.474 -3.442 2.341 1.00 96.69 86 LEU A C 1
ATOM 714 O O . LEU A 1 86 ? -4.813 -3.295 1.320 1.00 96.69 86 LEU A O 1
ATOM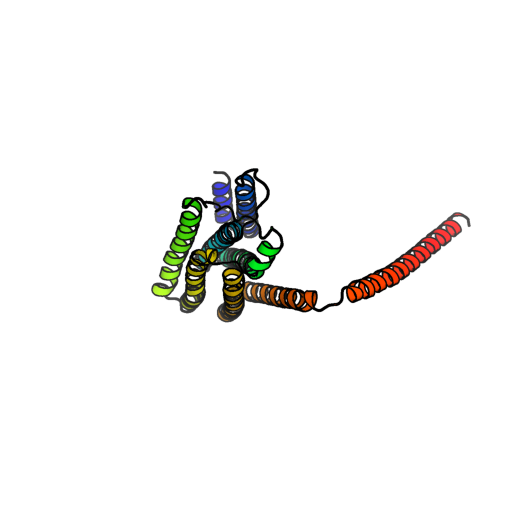 718 N N . ALA A 1 87 ? -5.392 -2.599 3.369 1.00 97.25 87 ALA A N 1
ATOM 719 C CA . ALA A 1 87 ? -4.470 -1.472 3.398 1.00 97.25 87 ALA A CA 1
ATOM 720 C C . ALA A 1 87 ? -3.021 -1.898 3.164 1.00 97.25 87 ALA A C 1
ATOM 722 O O . ALA A 1 87 ? -2.353 -1.340 2.298 1.00 97.25 87 ALA A O 1
ATOM 723 N N . MET A 1 88 ? -2.557 -2.909 3.904 1.00 97.50 88 MET A N 1
ATOM 724 C CA . MET A 1 88 ? -1.212 -3.455 3.743 1.00 97.50 88 MET A CA 1
ATOM 725 C C . MET A 1 88 ? -0.997 -4.014 2.344 1.00 97.50 88 MET A C 1
ATOM 727 O O . MET A 1 88 ? 0.055 -3.776 1.772 1.00 97.50 88 MET A O 1
ATOM 731 N N . LEU A 1 89 ? -1.983 -4.705 1.764 1.00 96.94 89 LEU A N 1
ATOM 732 C CA . LEU A 1 89 ? -1.880 -5.188 0.387 1.00 96.94 89 LEU A CA 1
ATOM 733 C C . LEU A 1 89 ? -1.701 -4.035 -0.605 1.00 96.94 89 LEU A C 1
ATOM 735 O O . LEU A 1 89 ? -0.801 -4.100 -1.437 1.00 96.94 89 LEU A O 1
ATOM 739 N N . PHE A 1 90 ? -2.494 -2.964 -0.503 1.00 97.56 90 PHE A N 1
ATOM 740 C CA . PHE A 1 90 ? -2.337 -1.809 -1.391 1.00 97.56 90 PHE A CA 1
ATOM 741 C C . PHE A 1 90 ? -1.002 -1.095 -1.184 1.00 97.56 90 PHE A C 1
ATOM 743 O O . PHE A 1 90 ? -0.340 -0.786 -2.169 1.00 97.56 90 PHE A O 1
ATOM 750 N N . ILE A 1 91 ? -0.572 -0.880 0.060 1.00 98.00 91 ILE A N 1
ATOM 751 C CA . ILE A 1 91 ? 0.731 -0.265 0.346 1.00 98.00 91 ILE A CA 1
ATOM 752 C C . ILE A 1 91 ? 1.854 -1.147 -0.214 1.00 98.00 91 ILE A C 1
ATOM 754 O O . ILE A 1 91 ? 2.665 -0.674 -1.004 1.00 98.00 91 ILE A O 1
ATOM 758 N N . PHE A 1 92 ? 1.857 -2.443 0.108 1.00 97.94 92 PHE A N 1
ATOM 759 C CA . PHE A 1 92 ? 2.919 -3.363 -0.289 1.00 97.94 92 PHE A CA 1
ATOM 760 C C . PHE A 1 92 ? 3.002 -3.576 -1.789 1.00 97.94 92 PHE A C 1
ATOM 762 O O . PHE A 1 92 ? 4.094 -3.477 -2.330 1.00 97.94 92 PHE A O 1
ATOM 769 N N . ILE A 1 93 ? 1.889 -3.847 -2.475 1.00 96.88 93 ILE A N 1
ATOM 770 C CA . ILE A 1 93 ? 1.904 -4.100 -3.924 1.00 96.88 93 ILE A CA 1
ATOM 771 C C . ILE A 1 93 ? 2.453 -2.883 -4.673 1.00 96.88 93 ILE A C 1
ATOM 773 O O . ILE A 1 93 ? 3.270 -3.029 -5.583 1.00 96.88 93 ILE A O 1
ATOM 777 N N . ASN A 1 94 ? 2.036 -1.681 -4.276 1.00 96.38 94 ASN A N 1
ATOM 778 C CA . ASN A 1 94 ? 2.426 -0.460 -4.971 1.00 96.38 94 ASN A CA 1
ATOM 779 C C . ASN A 1 94 ? 3.850 -0.018 -4.610 1.00 96.38 94 ASN A C 1
ATOM 781 O O . ASN A 1 94 ? 4.603 0.349 -5.509 1.00 96.38 94 ASN A O 1
ATOM 785 N N . ASN A 1 95 ? 4.270 -0.144 -3.347 1.00 97.56 95 ASN A N 1
ATOM 786 C CA . ASN A 1 95 ? 5.669 0.078 -2.977 1.00 97.56 95 ASN A CA 1
ATOM 787 C C . ASN A 1 95 ? 6.600 -0.918 -3.653 1.00 97.56 95 ASN A C 1
ATOM 789 O O . ASN A 1 95 ? 7.594 -0.510 -4.246 1.00 97.56 95 ASN A O 1
ATOM 793 N N . TYR A 1 96 ? 6.243 -2.203 -3.633 1.00 96.75 96 TYR A N 1
ATOM 794 C CA . TYR A 1 96 ? 6.967 -3.260 -4.328 1.00 96.75 96 TYR A CA 1
ATOM 795 C C . TYR A 1 96 ? 7.118 -2.950 -5.822 1.00 96.75 96 TYR A C 1
ATOM 797 O O . TYR A 1 96 ? 8.229 -3.030 -6.343 1.00 96.75 96 TYR A O 1
ATOM 805 N N . SER A 1 97 ? 6.045 -2.526 -6.500 1.00 94.44 97 SER A N 1
ATOM 806 C CA . SER A 1 97 ? 6.094 -2.129 -7.915 1.00 94.44 97 SER A CA 1
ATOM 807 C C . SER A 1 97 ? 7.114 -1.010 -8.168 1.00 94.44 97 SER A C 1
ATOM 809 O O . SER A 1 97 ? 7.919 -1.109 -9.098 1.00 94.44 97 SER A O 1
ATOM 811 N N . LEU A 1 98 ? 7.143 0.013 -7.307 1.00 94.00 98 LEU A N 1
ATOM 812 C CA . LEU A 1 98 ? 8.069 1.146 -7.416 1.00 94.00 98 LEU A CA 1
ATOM 813 C C . LEU A 1 98 ? 9.531 0.760 -7.148 1.00 94.00 98 LEU A C 1
ATOM 815 O O . LEU A 1 98 ? 10.438 1.418 -7.655 1.00 94.00 98 LEU A O 1
ATOM 819 N N . THR A 1 99 ? 9.792 -0.360 -6.463 1.00 94.75 99 THR A N 1
ATOM 820 C CA . THR A 1 99 ? 11.162 -0.885 -6.302 1.00 94.75 99 THR A CA 1
ATOM 821 C C . THR A 1 99 ? 11.803 -1.366 -7.615 1.00 94.75 99 THR A C 1
ATOM 823 O O . THR A 1 99 ? 13.002 -1.663 -7.640 1.00 94.75 99 THR A O 1
ATOM 826 N N . PHE A 1 100 ? 11.027 -1.456 -8.700 1.00 89.94 100 PHE A N 1
ATOM 827 C CA . PHE A 1 100 ? 11.483 -1.835 -10.041 1.00 89.94 100 PHE A CA 1
ATOM 828 C C . PHE A 1 100 ? 11.421 -0.678 -11.045 1.00 89.94 100 PHE A C 1
ATOM 830 O O . PHE A 1 100 ? 11.517 -0.934 -12.238 1.00 89.94 100 PHE A O 1
ATOM 837 N N . ALA A 1 101 ? 11.287 0.580 -10.603 1.00 86.19 101 ALA A N 1
ATOM 838 C CA . ALA A 1 101 ? 11.124 1.739 -11.492 1.00 86.19 101 ALA A CA 1
ATOM 839 C C . ALA A 1 101 ? 12.164 1.812 -12.641 1.00 86.19 101 ALA A C 1
ATOM 841 O O . ALA A 1 101 ? 11.807 2.137 -13.768 1.00 86.19 101 ALA A O 1
ATOM 842 N N . HIS A 1 102 ? 13.417 1.417 -12.395 1.00 80.62 102 HIS A N 1
ATOM 843 C CA . HIS A 1 102 ? 14.487 1.344 -13.402 1.00 80.62 102 HIS A CA 1
ATOM 844 C C . HIS A 1 102 ? 14.203 0.369 -14.560 1.00 80.62 102 HIS A C 1
ATOM 846 O O . HIS A 1 102 ? 14.566 0.651 -15.696 1.00 80.62 102 HIS A O 1
ATOM 852 N N . HIS A 1 103 ? 13.499 -0.744 -14.322 1.00 75.75 103 HIS A N 1
ATOM 853 C CA . HIS A 1 103 ? 13.140 -1.685 -15.392 1.00 75.75 103 HIS A CA 1
ATOM 854 C C . HIS A 1 103 ? 12.114 -1.090 -16.365 1.00 75.75 103 HIS A C 1
ATOM 856 O O . HIS A 1 103 ? 12.101 -1.444 -17.541 1.00 75.75 103 HIS A O 1
ATOM 862 N N . TYR A 1 104 ? 11.255 -0.176 -15.902 1.00 67.31 104 TYR A N 1
ATOM 863 C CA . TYR A 1 104 ? 10.267 0.468 -16.771 1.00 67.31 104 TYR A CA 1
ATOM 864 C C . TYR A 1 104 ? 10.940 1.446 -17.740 1.00 67.31 104 TYR A C 1
ATOM 866 O O . TYR A 1 104 ? 10.532 1.552 -18.890 1.00 67.31 104 TYR A O 1
ATOM 874 N N . ALA A 1 105 ? 12.020 2.103 -17.327 1.00 63.19 105 ALA A N 1
ATOM 875 C CA . ALA A 1 105 ? 12.772 2.985 -18.211 1.00 63.19 105 ALA A CA 1
ATOM 876 C C . ALA A 1 105 ? 13.482 2.235 -19.348 1.00 63.19 105 ALA A C 1
ATOM 878 O O . ALA A 1 105 ? 13.458 2.678 -20.496 1.00 63.19 105 ALA A O 1
ATOM 879 N N . GLU A 1 106 ? 14.049 1.062 -19.050 1.00 59.69 106 GLU A N 1
ATOM 880 C CA . GLU A 1 106 ? 14.695 0.201 -20.049 1.00 59.69 106 GLU A CA 1
ATOM 881 C C . GLU A 1 106 ? 13.694 -0.360 -21.077 1.00 59.69 106 GLU A C 1
ATOM 883 O O . GLU A 1 106 ? 14.036 -0.522 -22.249 1.00 59.69 106 GLU A O 1
ATOM 888 N N . LEU A 1 107 ? 12.449 -0.626 -20.662 1.00 58.47 107 LEU A N 1
ATOM 889 C CA . LEU A 1 107 ? 11.406 -1.212 -21.512 1.00 58.47 107 LEU A CA 1
ATOM 890 C C . LEU A 1 107 ? 10.719 -0.206 -22.457 1.00 58.47 107 LEU A C 1
ATOM 892 O O . LEU A 1 107 ? 10.190 -0.632 -23.481 1.00 58.47 107 LEU A O 1
ATOM 896 N N . PHE A 1 108 ? 10.722 1.099 -22.150 1.00 57.06 108 PHE A N 1
ATOM 897 C CA . PHE A 1 108 ? 9.883 2.104 -22.836 1.00 57.06 108 PHE A CA 1
ATOM 898 C C . PHE A 1 108 ? 10.656 3.238 -23.562 1.00 57.06 108 PHE A C 1
ATOM 900 O O . PHE A 1 108 ? 10.101 4.301 -23.825 1.00 57.06 108 PHE A O 1
ATOM 907 N N . HIS A 1 109 ? 11.895 2.962 -23.995 1.00 54.75 109 HIS A N 1
ATOM 908 C CA . HIS A 1 109 ? 12.787 3.775 -24.854 1.00 54.75 109 HIS A CA 1
ATOM 909 C C . HIS A 1 109 ? 13.520 4.994 -24.223 1.00 54.75 109 HIS A C 1
ATOM 911 O O . HIS A 1 109 ? 12.888 5.925 -23.726 1.00 54.75 109 HIS A O 1
ATOM 917 N N . PRO A 1 110 ? 14.856 5.113 -24.414 1.00 47.16 110 PRO A N 1
ATOM 918 C CA . PRO A 1 110 ? 15.700 6.211 -23.910 1.00 47.16 110 PRO A CA 1
ATOM 919 C C . PRO A 1 110 ? 15.710 7.463 -24.819 1.00 47.16 110 PRO A C 1
ATOM 921 O O . PRO A 1 110 ? 16.753 8.076 -25.034 1.00 47.16 110 PRO A O 1
ATOM 924 N N . GLY A 1 111 ? 14.578 7.812 -25.443 1.00 47.25 111 GLY A N 1
ATOM 925 C CA . GLY A 1 111 ? 14.584 8.682 -26.631 1.00 47.25 111 GLY A CA 1
ATOM 926 C C . GLY A 1 111 ? 13.950 10.061 -26.492 1.00 47.25 111 GLY A C 1
ATOM 927 O O . GLY A 1 111 ? 14.510 11.036 -26.986 1.00 47.25 111 GLY A O 1
ATOM 928 N N . LYS A 1 112 ? 12.767 10.170 -25.884 1.00 46.47 112 LYS A N 1
ATOM 929 C CA . LYS A 1 112 ? 12.029 11.438 -25.776 1.00 46.47 112 LYS A CA 1
ATOM 930 C C . LYS A 1 112 ? 11.121 11.385 -24.558 1.00 46.47 112 LYS A C 1
ATOM 932 O O . LYS A 1 112 ? 9.957 11.014 -24.665 1.00 46.47 112 LYS A O 1
ATOM 937 N N . ALA A 1 113 ? 11.649 11.785 -23.406 1.00 46.28 113 ALA A N 1
ATOM 938 C CA . ALA A 1 113 ? 10.805 12.236 -22.314 1.00 46.28 113 ALA A CA 1
ATOM 939 C C . ALA A 1 113 ? 10.131 13.533 -22.781 1.00 46.28 113 ALA A C 1
ATOM 941 O O . ALA A 1 113 ? 10.638 14.626 -22.546 1.00 46.28 113 ALA A O 1
ATOM 942 N N . GLN A 1 114 ? 9.022 13.432 -23.520 1.00 45.97 114 GLN A N 1
ATOM 943 C CA . GLN A 1 114 ? 8.089 14.546 -23.511 1.00 45.97 114 GLN A CA 1
ATOM 944 C C . GLN A 1 114 ? 7.704 14.728 -22.051 1.00 45.97 114 GLN A C 1
ATOM 946 O O . GLN A 1 114 ? 7.276 13.771 -21.402 1.00 45.97 114 GLN A O 1
ATOM 951 N N . GLU A 1 115 ? 7.951 15.927 -21.527 1.00 45.31 115 GLU A N 1
ATOM 952 C CA . GLU A 1 115 ? 7.469 16.339 -20.221 1.00 45.31 115 GLU A CA 1
ATOM 953 C C . GLU A 1 115 ? 5.962 16.114 -20.221 1.00 45.31 115 GLU A C 1
ATOM 955 O O . GLU A 1 115 ? 5.185 16.903 -20.759 1.00 45.31 115 GLU A O 1
ATOM 960 N N . VAL A 1 116 ? 5.535 14.977 -19.678 1.00 47.28 116 VAL A N 1
ATOM 961 C CA . VAL A 1 116 ? 4.136 14.776 -19.362 1.00 47.28 116 VAL A CA 1
ATOM 962 C C . VAL A 1 116 ? 3.871 15.800 -18.274 1.00 47.28 116 VAL A C 1
ATOM 964 O O . VAL A 1 116 ? 4.255 15.613 -17.120 1.00 47.28 116 VAL A O 1
ATOM 967 N N . VAL A 1 117 ? 3.293 16.929 -18.677 1.00 47.97 117 VAL A N 1
ATOM 968 C CA . VAL A 1 117 ? 2.756 17.947 -17.786 1.00 47.97 117 VAL A CA 1
ATOM 969 C C . VAL A 1 117 ? 1.647 17.258 -17.002 1.00 47.97 117 VAL A C 1
ATOM 971 O O . VAL A 1 117 ? 0.503 17.171 -17.445 1.00 47.97 117 VAL A O 1
ATOM 974 N N . TYR A 1 118 ? 1.990 16.672 -15.858 1.00 52.47 118 TYR A N 1
ATOM 975 C CA . TYR A 1 118 ? 0.980 16.125 -14.971 1.00 52.47 118 TYR A CA 1
ATOM 976 C C . TYR A 1 118 ? 0.119 17.262 -14.468 1.00 52.47 118 TYR A C 1
ATOM 978 O O . TYR A 1 118 ? 0.630 18.255 -13.952 1.00 52.47 118 TYR A O 1
ATOM 986 N N . LEU A 1 119 ? -1.195 17.066 -14.589 1.00 63.00 119 LEU A N 1
ATOM 987 C CA . LEU A 1 119 ? -2.214 17.875 -13.946 1.00 63.00 119 LEU A CA 1
ATOM 988 C C . LEU A 1 119 ? -1.837 18.062 -12.464 1.00 63.00 119 LEU A C 1
ATOM 990 O O . LEU A 1 119 ? -1.955 17.099 -11.697 1.00 63.00 119 LEU A O 1
ATOM 994 N N . PRO A 1 120 ? -1.464 19.281 -12.025 1.00 64.75 120 PRO A N 1
ATOM 995 C CA . PRO A 1 120 ? -1.160 19.579 -10.623 1.00 64.75 120 PRO A CA 1
ATOM 996 C C . PRO A 1 120 ? -2.266 19.087 -9.682 1.00 64.75 120 PRO A C 1
ATOM 998 O O . PRO A 1 120 ? -2.012 18.665 -8.560 1.00 64.75 120 PRO A O 1
ATOM 1001 N N . LEU A 1 121 ? -3.503 19.053 -10.184 1.00 72.00 121 LEU A N 1
ATOM 1002 C CA . LEU A 1 121 ? -4.684 18.595 -9.471 1.00 72.00 121 LEU A CA 1
ATOM 1003 C C . LEU A 1 121 ? -4.602 17.139 -8.977 1.00 72.00 121 LEU A C 1
ATOM 1005 O O . LEU A 1 121 ? -5.029 16.867 -7.859 1.00 72.00 121 LEU A O 1
ATOM 1009 N N . ALA A 1 122 ? -4.046 16.203 -9.755 1.00 76.12 122 ALA A N 1
ATOM 1010 C CA . ALA A 1 122 ? -3.982 14.795 -9.346 1.00 76.12 122 ALA A CA 1
ATOM 1011 C C . ALA A 1 122 ? -2.975 14.585 -8.200 1.00 76.12 122 ALA A C 1
ATOM 1013 O O . ALA A 1 122 ? -3.274 13.898 -7.222 1.00 76.12 122 ALA A O 1
ATOM 1014 N N . PHE A 1 123 ? -1.823 15.259 -8.271 1.00 78.81 123 PHE A N 1
ATOM 1015 C CA . PHE A 1 123 ? -0.851 15.303 -7.178 1.00 78.81 123 PHE A CA 1
ATOM 1016 C C . PHE A 1 123 ? -1.438 15.985 -5.935 1.00 78.81 123 PHE A C 1
ATOM 1018 O O . PHE A 1 123 ? -1.288 15.466 -4.831 1.00 78.81 123 PHE A O 1
ATOM 1025 N N . LEU A 1 124 ? -2.174 17.091 -6.100 1.00 85.06 124 LEU A N 1
ATOM 1026 C CA . LEU A 1 124 ? -2.863 17.773 -4.999 1.00 85.06 124 LEU A CA 1
ATOM 1027 C C . LEU A 1 124 ? -3.875 16.866 -4.291 1.00 85.06 124 LEU A C 1
ATOM 1029 O O . LEU A 1 124 ? -3.940 16.884 -3.063 1.00 85.06 124 LEU A O 1
ATOM 1033 N N . ILE A 1 125 ? -4.626 16.044 -5.032 1.00 86.44 125 ILE A N 1
ATOM 1034 C CA . ILE A 1 125 ? -5.543 15.060 -4.440 1.00 86.44 125 ILE A CA 1
ATOM 1035 C C . ILE A 1 125 ? -4.761 14.073 -3.572 1.00 86.44 125 ILE A C 1
ATOM 1037 O O . ILE A 1 125 ? -5.132 13.854 -2.422 1.00 86.44 125 ILE A O 1
ATOM 1041 N N . ILE A 1 126 ? -3.659 13.511 -4.070 1.00 86.56 126 ILE A N 1
ATOM 1042 C CA . ILE A 1 126 ? -2.859 12.546 -3.305 1.00 86.56 126 ILE A CA 1
ATOM 1043 C C . ILE A 1 126 ? -2.250 13.201 -2.055 1.00 86.56 126 ILE A C 1
ATOM 1045 O O . ILE A 1 126 ? -2.357 12.642 -0.962 1.00 86.56 126 ILE A O 1
ATOM 1049 N N . TYR A 1 127 ? -1.701 14.415 -2.170 1.00 89.19 127 TYR A N 1
ATOM 1050 C CA . TYR A 1 127 ? -1.232 15.177 -1.010 1.00 89.19 127 TYR A CA 1
ATOM 1051 C C . TYR A 1 127 ? -2.355 15.424 0.002 1.00 89.19 127 TYR A C 1
ATOM 1053 O O . TYR A 1 127 ? -2.139 15.256 1.201 1.00 89.19 127 TYR A O 1
ATOM 1061 N N . ALA A 1 128 ? -3.569 15.750 -0.450 1.00 90.25 128 ALA A N 1
ATOM 1062 C CA . ALA A 1 128 ? -4.720 15.918 0.431 1.00 90.25 128 ALA A CA 1
ATOM 1063 C C . ALA A 1 128 ? -5.095 14.611 1.155 1.00 90.25 128 ALA A C 1
ATOM 1065 O O . ALA A 1 128 ? -5.392 14.640 2.350 1.00 90.25 128 ALA A O 1
ATOM 1066 N N . LEU A 1 129 ? -5.031 13.458 0.478 1.00 90.69 129 LEU A N 1
ATOM 1067 C CA . LEU A 1 129 ? -5.279 12.142 1.085 1.00 90.69 129 LEU A CA 1
ATOM 1068 C C . LEU A 1 129 ? -4.208 11.777 2.127 1.00 90.69 129 LEU A C 1
ATOM 1070 O O . LEU A 1 129 ? -4.537 11.258 3.201 1.00 90.69 129 LEU A O 1
ATOM 1074 N N . TYR A 1 130 ? -2.940 12.089 1.855 1.00 92.06 130 TYR A N 1
ATOM 1075 C CA . TYR A 1 130 ? -1.857 11.916 2.822 1.00 92.06 130 TYR A CA 1
ATOM 1076 C C . TYR A 1 130 ? -1.993 12.854 4.022 1.00 92.06 130 TYR A C 1
ATOM 1078 O O . TYR A 1 130 ? -1.865 12.403 5.159 1.00 92.06 130 TYR A O 1
ATOM 1086 N N . LEU A 1 131 ? -2.319 14.131 3.801 1.00 90.62 131 LEU A N 1
ATOM 1087 C CA . LEU A 1 131 ? -2.576 15.092 4.876 1.00 90.62 131 LEU A CA 1
ATOM 1088 C C . LEU A 1 131 ? -3.751 14.651 5.746 1.00 90.62 131 LEU A C 1
ATOM 1090 O O . LEU A 1 131 ? -3.642 14.667 6.971 1.00 90.62 131 LEU A O 1
AT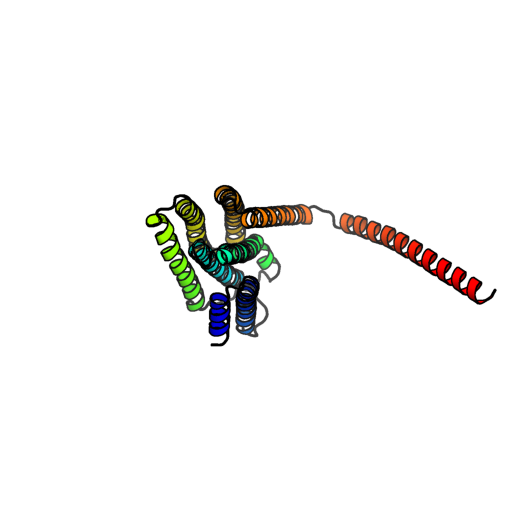OM 1094 N N . LEU A 1 132 ? -4.847 14.196 5.132 1.00 91.25 132 LEU A N 1
ATOM 1095 C CA . LEU A 1 132 ? -5.988 13.643 5.853 1.00 91.25 132 LEU A CA 1
ATOM 1096 C C . LEU A 1 132 ? -5.543 12.469 6.731 1.00 91.25 132 LEU A C 1
ATOM 1098 O O . LEU A 1 132 ? -5.811 12.463 7.929 1.00 91.25 132 LEU A O 1
ATOM 1102 N N . SER A 1 133 ? -4.802 11.517 6.170 1.00 87.88 133 SER A N 1
ATOM 1103 C CA . SER A 1 133 ? -4.274 10.372 6.916 1.00 87.88 133 SER A CA 1
ATOM 1104 C C . SER A 1 133 ? -3.353 10.813 8.066 1.00 87.88 133 SER A C 1
ATOM 1106 O O . SER A 1 133 ? -3.513 10.359 9.200 1.00 87.88 133 SER A O 1
ATOM 1108 N N . GLY A 1 134 ? -2.456 11.775 7.827 1.00 87.25 134 GLY A N 1
ATOM 1109 C CA . GLY A 1 134 ? -1.535 12.327 8.824 1.00 87.25 134 GLY A CA 1
ATOM 1110 C C . GLY A 1 134 ? -2.237 13.062 9.972 1.00 87.25 134 GLY A C 1
ATOM 1111 O O . GLY A 1 134 ? -1.896 12.858 11.142 1.00 87.25 134 GLY A O 1
ATOM 1112 N N . ILE A 1 135 ? -3.275 13.855 9.684 1.00 88.69 135 ILE A N 1
ATOM 1113 C CA . ILE A 1 135 ? -4.089 14.535 10.707 1.00 88.69 135 ILE A CA 1
ATOM 1114 C C . ILE A 1 135 ? -4.726 13.513 11.646 1.00 88.69 135 ILE A C 1
ATOM 1116 O O . ILE A 1 135 ? -4.802 13.740 12.855 1.00 88.69 135 ILE A O 1
ATOM 1120 N N . ILE A 1 136 ? -5.195 12.378 11.130 1.00 85.38 136 ILE A N 1
ATOM 1121 C CA . ILE A 1 136 ? -5.919 11.437 11.979 1.00 85.38 136 ILE A CA 1
ATOM 1122 C C . ILE A 1 136 ? -4.988 10.454 12.698 1.00 85.38 136 ILE A C 1
ATOM 1124 O O . ILE A 1 136 ? -5.254 10.097 13.853 1.00 85.38 136 ILE A O 1
ATOM 1128 N N . ILE A 1 137 ? -3.853 10.099 12.091 1.00 85.56 137 ILE A N 1
ATOM 1129 C CA . ILE A 1 137 ? -2.781 9.353 12.764 1.00 85.56 137 ILE A CA 1
ATOM 1130 C C . ILE A 1 137 ? -2.180 10.187 13.900 1.00 85.56 137 ILE A C 1
ATOM 1132 O O . ILE A 1 137 ? -2.047 9.681 15.012 1.00 85.56 137 ILE A O 1
ATOM 1136 N N . SER A 1 138 ? -1.907 11.478 13.684 1.00 84.06 138 SER A N 1
ATOM 1137 C CA . SER A 1 138 ? -1.392 12.363 14.741 1.00 84.06 138 SER A CA 1
ATOM 1138 C C . SER A 1 138 ? -2.369 12.488 15.917 1.00 84.06 138 SER A C 1
ATOM 1140 O O . SER A 1 138 ? -1.951 12.442 17.074 1.00 84.06 138 SER A O 1
ATOM 1142 N N . LYS A 1 139 ? -3.688 12.523 15.669 1.00 85.50 139 LYS A N 1
ATOM 1143 C CA . LYS A 1 139 ? -4.690 12.430 16.747 1.00 85.50 139 LYS A CA 1
ATOM 1144 C C . LYS A 1 139 ? -4.526 11.151 17.574 1.00 85.50 139 LYS A C 1
ATOM 1146 O O . LYS A 1 139 ? -4.583 11.232 18.798 1.00 85.50 139 LYS A O 1
ATOM 1151 N N . HIS A 1 140 ? -4.302 9.994 16.953 1.00 81.75 140 HIS A N 1
ATOM 1152 C CA . HIS A 1 140 ? -4.084 8.742 17.690 1.00 81.75 140 HIS A CA 1
ATOM 1153 C C . HIS A 1 140 ? -2.748 8.740 18.437 1.00 81.75 140 HIS A C 1
ATOM 1155 O O . HIS A 1 140 ? -2.708 8.342 19.601 1.00 81.75 140 HIS A O 1
ATOM 1161 N N . LEU A 1 141 ? -1.689 9.253 17.814 1.00 83.94 141 LEU A N 1
ATOM 1162 C CA . LEU A 1 141 ? -0.358 9.347 18.406 1.00 83.94 141 LEU A CA 1
ATOM 1163 C C . LEU A 1 141 ? -0.352 10.215 19.673 1.00 83.94 141 LEU A C 1
ATOM 1165 O O . LEU A 1 141 ? 0.127 9.791 20.725 1.00 83.94 141 LEU A O 1
ATOM 1169 N N . PHE A 1 142 ? -0.933 11.414 19.598 1.00 82.94 142 PHE A N 1
ATOM 1170 C CA . PHE A 1 142 ? -0.858 12.390 20.685 1.00 82.94 142 PHE A CA 1
ATOM 1171 C C . PHE A 1 142 ? -2.017 12.288 21.683 1.00 82.94 142 PHE A C 1
ATOM 1173 O O . PHE A 1 142 ? -1.821 12.559 22.867 1.00 82.94 142 PHE A O 1
ATOM 1180 N N . LYS A 1 143 ? -3.218 11.875 21.251 1.00 86.06 143 LYS A N 1
ATOM 1181 C CA . LYS A 1 143 ? -4.422 11.884 22.105 1.00 86.06 143 LYS A CA 1
ATOM 1182 C C . LYS A 1 143 ? -4.905 10.504 22.553 1.00 86.06 143 LYS A C 1
ATOM 1184 O O . LYS A 1 143 ? -5.721 10.453 23.474 1.00 86.06 143 LYS A O 1
ATOM 1189 N N . SER A 1 144 ? -4.439 9.387 21.974 1.00 83.62 144 SER A N 1
ATOM 1190 C CA . SER A 1 144 ? -4.888 8.069 22.452 1.00 83.62 144 SER A CA 1
ATOM 1191 C C . SER A 1 144 ? -4.364 7.786 23.864 1.00 83.62 144 SER A C 1
ATOM 1193 O O . SER A 1 144 ? -3.199 8.019 24.188 1.00 83.62 144 SER A O 1
ATOM 1195 N N . ARG A 1 145 ? -5.227 7.260 24.737 1.00 82.62 145 ARG A N 1
ATOM 1196 C CA . ARG A 1 145 ? -4.827 6.781 26.071 1.00 82.62 145 ARG A CA 1
ATOM 1197 C C . ARG A 1 145 ? -4.260 5.358 26.042 1.00 82.62 145 ARG A C 1
ATOM 1199 O O . ARG A 1 145 ? -3.731 4.906 27.049 1.00 82.62 145 ARG A O 1
ATOM 1206 N N . ASN A 1 146 ? -4.353 4.653 24.914 1.00 85.75 146 ASN A N 1
ATOM 1207 C CA . ASN A 1 146 ? -3.877 3.279 24.790 1.00 85.75 146 ASN A CA 1
ATOM 1208 C C . ASN A 1 146 ? -2.452 3.232 24.228 1.00 85.75 146 ASN A C 1
ATOM 1210 O O . ASN A 1 146 ? -2.173 3.761 23.153 1.00 85.75 146 ASN A O 1
ATOM 1214 N N . SER A 1 147 ? -1.571 2.555 24.965 1.00 87.75 147 SER A N 1
ATOM 1215 C CA . SER A 1 147 ? -0.162 2.363 24.615 1.00 87.75 147 SER A CA 1
ATOM 1216 C C . SER A 1 147 ? 0.026 1.649 23.271 1.00 87.75 147 SER A C 1
ATOM 1218 O O . SER A 1 147 ? 0.892 2.035 22.493 1.00 87.75 147 SER A O 1
ATOM 1220 N N . GLU A 1 148 ? -0.808 0.662 22.941 1.00 89.12 148 GLU A N 1
ATOM 1221 C CA . GLU A 1 148 ? -0.690 -0.086 21.684 1.00 89.12 148 GLU A CA 1
ATOM 1222 C C . GLU A 1 148 ? -1.064 0.752 20.463 1.00 89.12 148 GLU A C 1
ATOM 1224 O O . GLU A 1 148 ? -0.366 0.710 19.458 1.00 89.12 148 GLU A O 1
ATOM 1229 N N . GLU A 1 149 ? -2.137 1.541 20.547 1.00 88.25 149 GLU A N 1
ATOM 1230 C CA . GLU A 1 149 ? -2.542 2.444 19.459 1.00 88.25 149 GLU A CA 1
ATOM 1231 C C . GLU A 1 149 ? -1.524 3.560 19.243 1.00 88.25 149 GLU A C 1
ATOM 1233 O O . GLU A 1 149 ? -1.266 3.939 18.104 1.00 88.25 149 GLU A O 1
ATOM 1238 N N . LYS A 1 150 ? -0.920 4.059 20.327 1.00 90.81 150 LYS A N 1
ATOM 1239 C CA . LYS A 1 150 ? 0.175 5.030 20.257 1.00 90.81 150 LYS A CA 1
ATOM 1240 C C . LYS A 1 150 ? 1.404 4.450 19.572 1.00 90.81 150 LYS A C 1
ATOM 1242 O O . LYS A 1 150 ? 1.951 5.097 18.687 1.00 90.81 150 LYS A O 1
ATOM 1247 N N . LYS A 1 151 ? 1.818 3.237 19.953 1.00 92.56 151 LYS A N 1
ATOM 1248 C CA . LYS A 1 151 ? 2.939 2.532 19.313 1.00 92.56 151 LYS A CA 1
ATOM 1249 C C . LYS A 1 151 ? 2.650 2.257 17.841 1.00 92.56 151 LYS A C 1
ATOM 1251 O O . LYS A 1 151 ? 3.490 2.540 16.999 1.00 92.56 151 LYS A O 1
ATOM 1256 N N . GLU A 1 152 ? 1.450 1.771 17.531 1.00 94.38 152 GLU A N 1
ATOM 1257 C CA . GLU A 1 152 ? 1.009 1.519 16.160 1.00 94.38 152 GLU A CA 1
ATOM 1258 C C . GLU A 1 152 ? 1.044 2.795 15.306 1.00 94.38 152 GLU A C 1
ATOM 1260 O O . GLU A 1 152 ? 1.691 2.817 14.262 1.00 94.38 152 GLU A O 1
ATOM 1265 N N . ALA A 1 153 ? 0.431 3.885 15.779 1.00 93.56 153 ALA A N 1
ATOM 1266 C CA . ALA A 1 153 ? 0.475 5.180 15.101 1.00 93.56 153 ALA A CA 1
ATOM 1267 C C . ALA A 1 153 ? 1.912 5.705 14.954 1.00 93.56 153 ALA A C 1
ATOM 1269 O O . ALA A 1 153 ? 2.269 6.221 13.899 1.00 93.56 153 ALA A O 1
ATOM 1270 N N . GLY A 1 154 ? 2.736 5.556 15.995 1.00 93.81 154 GLY A N 1
ATOM 1271 C CA . GLY A 1 154 ? 4.123 6.019 16.017 1.00 93.81 154 GLY A CA 1
ATOM 1272 C C . GLY A 1 154 ? 5.029 5.278 15.039 1.00 93.81 154 GLY A C 1
ATOM 1273 O O . GLY A 1 154 ? 5.968 5.873 14.527 1.00 93.81 154 GLY A O 1
ATOM 1274 N N . ILE A 1 155 ? 4.725 4.014 14.737 1.00 95.56 155 ILE A N 1
ATOM 1275 C CA . ILE A 1 155 ? 5.444 3.233 13.725 1.00 95.56 155 ILE A CA 1
ATOM 1276 C C . ILE A 1 155 ? 4.997 3.621 12.312 1.00 95.56 155 ILE A C 1
ATOM 1278 O O . ILE A 1 155 ? 5.829 3.716 11.421 1.00 95.56 155 ILE A O 1
ATOM 1282 N N . ILE A 1 156 ? 3.706 3.878 12.095 1.00 95.31 156 ILE A N 1
ATOM 1283 C CA . ILE A 1 156 ? 3.145 4.131 10.754 1.00 95.31 156 ILE A CA 1
ATOM 1284 C C . ILE A 1 156 ? 3.370 5.570 10.288 1.00 95.31 156 ILE A C 1
ATOM 1286 O O . ILE A 1 156 ? 3.558 5.821 9.098 1.00 95.31 156 ILE A O 1
ATOM 1290 N N . PHE A 1 157 ? 3.358 6.527 11.214 1.00 94.25 157 PHE A N 1
ATOM 1291 C CA . PHE A 1 157 ? 3.468 7.948 10.896 1.00 94.25 157 PHE A CA 1
ATOM 1292 C C . PHE A 1 157 ? 4.762 8.321 10.141 1.00 94.25 157 PHE A C 1
ATOM 1294 O O . PHE A 1 157 ? 4.657 9.031 9.139 1.00 94.25 157 PHE A O 1
ATOM 1301 N N . PRO A 1 158 ? 5.958 7.818 10.518 1.00 95.81 158 PRO A N 1
ATOM 1302 C CA . PRO A 1 158 ? 7.178 8.034 9.744 1.00 95.81 158 PRO A CA 1
ATOM 1303 C C . PRO A 1 158 ? 7.089 7.525 8.303 1.00 95.81 158 PRO A C 1
ATOM 1305 O O . PRO A 1 158 ? 7.566 8.209 7.403 1.00 95.81 158 PRO A O 1
ATOM 1308 N N . PHE A 1 159 ? 6.446 6.377 8.060 1.00 97.00 159 PHE A N 1
ATOM 1309 C CA . PHE A 1 159 ? 6.279 5.843 6.703 1.00 97.00 159 PHE A CA 1
ATOM 1310 C C . PHE A 1 159 ? 5.367 6.721 5.852 1.00 97.00 159 PHE A C 1
ATOM 1312 O O . PHE A 1 159 ? 5.671 6.963 4.690 1.00 97.00 159 PHE A O 1
ATOM 1319 N N . LEU A 1 160 ? 4.302 7.277 6.435 1.00 95.50 160 LEU A N 1
ATOM 1320 C CA . LEU A 1 160 ? 3.465 8.254 5.740 1.00 95.50 160 LEU A CA 1
ATOM 1321 C C . LEU A 1 160 ? 4.263 9.505 5.344 1.00 95.50 160 LEU A C 1
ATOM 1323 O O . LEU A 1 160 ? 4.136 9.977 4.218 1.00 95.50 160 LEU A O 1
ATOM 1327 N N . ILE A 1 161 ? 5.096 10.037 6.245 1.00 94.88 161 ILE A N 1
ATOM 1328 C CA . ILE A 1 161 ? 5.947 11.199 5.939 1.00 94.88 161 ILE A CA 1
ATOM 1329 C C . ILE A 1 161 ? 6.949 10.849 4.841 1.00 94.88 161 ILE A C 1
ATOM 1331 O O . ILE A 1 161 ? 7.094 11.599 3.877 1.00 94.88 161 ILE A O 1
ATOM 1335 N N . LEU A 1 162 ? 7.621 9.706 4.976 1.00 96.12 162 LEU A N 1
ATOM 1336 C CA . LEU A 1 162 ? 8.610 9.257 4.008 1.00 96.12 162 LEU A CA 1
ATOM 1337 C C . LEU A 1 162 ? 7.974 9.086 2.625 1.00 96.12 162 LEU A C 1
ATOM 1339 O O . LEU A 1 162 ? 8.571 9.505 1.644 1.00 96.12 162 LEU A O 1
ATOM 1343 N N . GLN A 1 163 ? 6.733 8.606 2.541 1.00 95.31 163 GLN A N 1
ATOM 1344 C CA . GLN A 1 163 ? 6.009 8.508 1.273 1.00 95.31 163 GLN A CA 1
ATOM 1345 C C . GLN A 1 163 ? 5.734 9.852 0.612 1.00 95.31 163 GLN A C 1
ATOM 1347 O O . GLN A 1 163 ? 5.931 9.992 -0.591 1.00 95.31 163 GLN A O 1
ATOM 1352 N N . ILE A 1 164 ? 5.334 10.864 1.384 1.00 93.38 164 ILE A N 1
ATOM 1353 C CA . ILE A 1 164 ? 5.145 12.226 0.860 1.00 93.38 164 ILE A CA 1
ATOM 1354 C C . ILE A 1 164 ? 6.467 12.761 0.290 1.00 93.38 164 ILE A C 1
ATOM 1356 O O . ILE A 1 164 ? 6.481 13.342 -0.796 1.00 93.38 164 ILE A O 1
ATOM 1360 N N . ILE A 1 165 ? 7.573 12.546 1.011 1.00 93.94 165 ILE A N 1
ATOM 1361 C CA . ILE A 1 165 ? 8.915 12.968 0.594 1.00 93.94 165 ILE A CA 1
ATOM 1362 C C . ILE A 1 165 ? 9.321 12.238 -0.692 1.00 93.94 165 ILE A C 1
ATOM 1364 O O . ILE A 1 165 ? 9.671 12.887 -1.675 1.00 93.94 165 ILE A O 1
ATOM 1368 N N . LEU A 1 166 ? 9.239 10.905 -0.720 1.00 94.12 166 LEU A N 1
ATOM 1369 C CA . LEU A 1 166 ? 9.639 10.110 -1.884 1.00 94.12 166 LEU A CA 1
ATOM 1370 C C . LEU A 1 166 ? 8.761 10.377 -3.105 1.00 94.12 166 LEU A C 1
ATOM 1372 O O . LEU A 1 166 ? 9.276 10.413 -4.215 1.00 94.12 166 LEU A O 1
ATOM 1376 N N . MET A 1 167 ? 7.468 10.639 -2.921 1.00 90.62 167 MET A N 1
ATOM 1377 C CA . MET A 1 167 ? 6.591 11.064 -4.009 1.00 90.62 167 MET A CA 1
ATOM 1378 C C . MET A 1 167 ? 7.017 12.419 -4.587 1.00 90.62 167 MET A C 1
ATOM 1380 O O . MET A 1 167 ? 6.999 12.593 -5.803 1.00 90.62 167 MET A O 1
ATOM 1384 N N . HIS A 1 168 ? 7.400 13.374 -3.734 1.00 89.31 168 HIS A N 1
ATOM 1385 C CA . HIS A 1 168 ? 7.817 14.709 -4.167 1.00 89.31 168 HIS A CA 1
ATOM 1386 C C . HIS A 1 168 ? 9.152 14.692 -4.920 1.00 89.31 168 HIS A C 1
ATOM 1388 O O . HIS A 1 168 ? 9.295 15.359 -5.940 1.00 89.31 168 HIS A O 1
ATOM 1394 N N . PHE A 1 169 ? 10.116 13.908 -4.432 1.00 87.62 169 PHE A N 1
ATOM 1395 C CA . PHE A 1 169 ? 11.447 13.789 -5.030 1.00 87.62 169 PHE A CA 1
ATOM 1396 C C . PHE A 1 169 ? 11.558 12.660 -6.063 1.00 87.62 169 PHE A C 1
ATOM 1398 O O . PHE A 1 169 ? 12.577 12.538 -6.732 1.00 87.62 169 PHE A O 1
ATOM 1405 N N . GLY A 1 170 ? 10.525 11.836 -6.234 1.00 85.31 170 GLY A N 1
ATOM 1406 C CA . GLY A 1 170 ? 10.508 10.733 -7.195 1.00 85.31 170 GLY A CA 1
ATOM 1407 C C . GLY A 1 170 ? 10.842 11.148 -8.636 1.00 85.31 170 GLY A C 1
ATOM 1408 O O . GLY A 1 170 ? 11.633 10.457 -9.279 1.00 85.31 170 GLY A O 1
ATOM 1409 N N . PRO A 1 171 ? 10.353 12.300 -9.138 1.00 82.62 171 PRO A N 1
ATOM 1410 C CA . PRO A 1 171 ? 10.714 12.796 -10.466 1.00 82.62 171 PRO A CA 1
ATOM 1411 C C . PRO A 1 171 ? 12.208 13.109 -10.674 1.00 82.62 171 PRO A C 1
ATOM 1413 O O . PRO A 1 171 ? 12.600 13.372 -11.806 1.00 82.62 171 PRO A O 1
ATOM 1416 N N . LEU A 1 172 ? 13.057 13.065 -9.632 1.00 79.81 172 LEU A N 1
ATOM 1417 C CA . LEU A 1 172 ? 14.513 13.220 -9.768 1.00 79.81 172 LEU A CA 1
ATOM 1418 C C . LEU A 1 172 ? 15.171 12.095 -10.585 1.00 79.81 172 LEU A C 1
ATOM 1420 O O . LEU A 1 172 ? 16.263 12.295 -11.112 1.00 79.81 172 LEU A O 1
ATOM 1424 N N . GLY A 1 173 ? 14.546 10.917 -10.678 1.00 83.06 173 GLY A N 1
ATOM 1425 C CA . GLY A 1 173 ? 15.017 9.843 -11.553 1.00 83.06 173 GLY A CA 1
ATOM 1426 C C . GLY A 1 173 ? 14.639 8.433 -11.102 1.00 83.06 173 GLY A C 1
ATOM 1427 O O . GLY A 1 173 ? 14.409 8.151 -9.927 1.00 83.06 173 GLY A O 1
ATOM 1428 N N . GLU A 1 174 ? 14.638 7.500 -12.049 1.00 85.94 174 GLU A N 1
ATOM 1429 C CA . GLU A 1 174 ? 14.230 6.101 -11.847 1.00 85.94 174 GLU A CA 1
ATOM 1430 C C . GLU A 1 174 ? 15.089 5.290 -10.886 1.00 85.94 174 GLU A C 1
ATOM 1432 O O . GLU A 1 174 ? 14.566 4.466 -10.128 1.00 85.94 174 GLU A O 1
ATOM 1437 N N . ASN A 1 175 ? 16.392 5.554 -10.864 1.00 89.44 175 ASN A N 1
ATOM 1438 C CA . ASN A 1 175 ? 17.304 4.927 -9.918 1.00 89.44 175 ASN A CA 1
ATOM 1439 C C . ASN A 1 175 ? 17.023 5.423 -8.500 1.00 89.44 175 ASN A C 1
ATOM 1441 O O . ASN A 1 175 ? 16.986 4.621 -7.568 1.00 89.44 175 ASN A O 1
ATOM 1445 N N . PHE A 1 176 ? 16.747 6.724 -8.347 1.00 90.38 176 PHE A N 1
ATOM 1446 C CA . PHE A 1 176 ? 16.359 7.292 -7.061 1.00 90.38 176 PHE A CA 1
ATOM 1447 C C . PHE A 1 176 ? 15.062 6.656 -6.557 1.00 90.38 176 PHE A C 1
ATOM 1449 O O . PHE A 1 176 ? 15.032 6.175 -5.425 1.00 90.38 176 PHE A O 1
ATOM 1456 N N . VAL A 1 177 ? 14.025 6.563 -7.399 1.00 92.25 177 VAL A N 1
ATOM 1457 C CA . VAL A 1 177 ? 12.762 5.889 -7.046 1.00 92.25 177 VAL A CA 1
ATOM 1458 C C . VAL A 1 177 ? 13.012 4.431 -6.673 1.00 92.25 177 VAL A C 1
ATOM 1460 O O . VAL A 1 177 ? 12.631 4.012 -5.586 1.00 92.25 177 VAL A O 1
ATOM 1463 N N . SER A 1 178 ? 13.716 3.669 -7.511 1.00 92.88 178 SER A N 1
ATOM 1464 C CA . SER A 1 178 ? 13.954 2.240 -7.266 1.00 92.88 178 SER A CA 1
ATOM 1465 C C . SER A 1 178 ? 14.670 1.987 -5.941 1.00 92.88 178 SER A C 1
ATOM 1467 O O . SER A 1 178 ? 14.237 1.139 -5.163 1.00 92.88 178 SER A O 1
ATOM 1469 N N . ILE A 1 179 ? 15.751 2.725 -5.670 1.00 94.38 179 ILE A N 1
ATOM 1470 C CA . ILE A 1 179 ? 16.560 2.561 -4.457 1.00 94.38 179 ILE A CA 1
ATOM 1471 C C . ILE A 1 179 ? 15.771 3.014 -3.228 1.00 94.38 179 ILE A C 1
ATOM 1473 O O . ILE A 1 179 ? 15.682 2.276 -2.245 1.00 94.38 179 ILE A O 1
ATOM 1477 N N . SER A 1 180 ? 15.173 4.206 -3.279 1.00 96.44 180 SER A N 1
ATOM 1478 C CA . SER A 1 180 ? 14.451 4.771 -2.136 1.00 96.44 180 SER A CA 1
ATOM 1479 C C . SER A 1 180 ? 13.221 3.943 -1.760 1.00 96.44 180 SER A C 1
ATOM 1481 O O . SER A 1 180 ? 13.043 3.632 -0.582 1.00 96.44 180 SER A O 1
ATOM 1483 N N . TYR A 1 181 ? 12.430 3.494 -2.740 1.00 96.38 181 TYR A N 1
ATOM 1484 C CA . TYR A 1 181 ? 11.286 2.619 -2.490 1.00 96.38 181 TYR A CA 1
ATOM 1485 C C . TYR A 1 181 ? 11.706 1.212 -2.065 1.00 96.38 181 TYR A C 1
ATOM 1487 O O . TYR A 1 181 ? 10.979 0.586 -1.302 1.00 96.38 181 TYR A O 1
ATOM 1495 N N . ASN A 1 182 ? 12.872 0.705 -2.481 1.00 96.19 182 ASN A N 1
ATOM 1496 C CA . ASN A 1 182 ? 13.388 -0.570 -1.973 1.00 96.19 182 ASN A CA 1
ATOM 1497 C C . ASN A 1 182 ? 13.707 -0.488 -0.473 1.00 96.19 182 ASN A C 1
ATOM 1499 O O . ASN A 1 182 ? 13.243 -1.327 0.301 1.00 96.19 182 ASN A O 1
ATOM 1503 N N . ILE A 1 183 ? 14.426 0.562 -0.061 1.00 97.69 183 ILE A N 1
ATOM 1504 C CA . ILE A 1 183 ? 14.744 0.820 1.350 1.00 97.69 183 ILE A CA 1
ATOM 1505 C C . ILE A 1 183 ? 13.455 1.004 2.156 1.00 97.69 183 ILE A C 1
ATOM 1507 O O . ILE A 1 183 ? 13.288 0.369 3.198 1.00 97.69 183 ILE A O 1
ATOM 1511 N N . LEU A 1 184 ? 12.529 1.831 1.657 1.00 98.06 184 LEU A N 1
ATOM 1512 C CA . LEU A 1 184 ? 11.229 2.056 2.285 1.00 98.06 184 LEU A CA 1
ATOM 1513 C C . LEU A 1 184 ? 10.452 0.745 2.438 1.00 98.06 184 LEU A C 1
ATOM 1515 O O . LEU A 1 184 ? 10.006 0.430 3.536 1.00 98.06 184 LEU A O 1
ATOM 1519 N N . PHE A 1 185 ? 10.311 -0.031 1.364 1.00 98.19 185 PHE A N 1
ATOM 1520 C CA . PHE A 1 185 ? 9.526 -1.261 1.363 1.00 98.19 185 PHE A CA 1
ATOM 1521 C C . PHE A 1 185 ? 10.112 -2.315 2.307 1.00 98.19 185 PHE A C 1
ATOM 1523 O O . PHE A 1 185 ? 9.381 -2.963 3.055 1.00 98.19 185 PHE A O 1
ATOM 1530 N N . PHE A 1 186 ? 11.439 -2.454 2.341 1.00 97.88 186 PHE A N 1
ATOM 1531 C CA . PHE A 1 186 ? 12.106 -3.338 3.293 1.00 97.88 186 PHE A CA 1
ATOM 1532 C C . PHE A 1 186 ? 11.877 -2.896 4.746 1.00 97.88 186 PHE A C 1
ATOM 1534 O O . PHE A 1 186 ? 11.542 -3.721 5.601 1.00 97.88 186 PHE A O 1
ATOM 1541 N N . ALA A 1 187 ? 11.994 -1.595 5.024 1.00 98.38 187 ALA A N 1
ATOM 1542 C CA . ALA A 1 187 ? 11.722 -1.038 6.345 1.00 98.38 187 ALA A CA 1
ATOM 1543 C C . ALA A 1 187 ? 10.252 -1.223 6.762 1.00 98.38 187 ALA A C 1
ATOM 1545 O O . ALA A 1 187 ? 9.983 -1.579 7.911 1.00 98.38 187 ALA A O 1
ATOM 1546 N N . GLU A 1 188 ? 9.304 -1.052 5.838 1.00 98.00 188 GLU A N 1
ATOM 1547 C CA . GLU A 1 188 ? 7.882 -1.314 6.069 1.00 98.00 188 GLU A CA 1
ATOM 1548 C C . GLU A 1 188 ? 7.625 -2.784 6.406 1.00 98.00 188 GLU A C 1
ATOM 1550 O O . GLU A 1 188 ? 6.925 -3.063 7.375 1.00 98.00 188 GLU A O 1
ATOM 1555 N N . ILE A 1 189 ? 8.213 -3.735 5.672 1.00 98.25 189 ILE A N 1
ATOM 1556 C CA . ILE A 1 189 ? 8.074 -5.170 5.969 1.00 98.25 189 ILE A CA 1
ATOM 1557 C C . ILE A 1 189 ? 8.514 -5.467 7.407 1.00 98.25 189 ILE A C 1
ATOM 1559 O O . ILE A 1 189 ? 7.785 -6.130 8.148 1.00 98.25 189 ILE A O 1
ATOM 1563 N N . ILE A 1 190 ? 9.674 -4.953 7.828 1.00 98.12 190 ILE A N 1
ATOM 1564 C CA . ILE A 1 190 ? 10.175 -5.131 9.199 1.00 98.12 190 ILE A CA 1
ATOM 1565 C C . ILE A 1 190 ? 9.217 -4.492 10.208 1.00 98.12 190 ILE A C 1
ATOM 1567 O O . ILE A 1 190 ? 8.860 -5.117 11.210 1.00 98.12 190 ILE A O 1
ATOM 1571 N N . ALA A 1 191 ? 8.771 -3.266 9.943 1.00 97.81 191 ALA A N 1
ATOM 1572 C CA . ALA A 1 191 ? 7.854 -2.555 10.819 1.00 97.81 191 ALA A CA 1
ATOM 1573 C C . ALA A 1 191 ? 6.512 -3.278 10.968 1.00 97.81 191 ALA A C 1
ATOM 1575 O O . ALA A 1 191 ? 6.011 -3.399 12.084 1.00 97.81 191 ALA A O 1
ATOM 1576 N N . PHE A 1 192 ? 5.943 -3.809 9.886 1.00 97.44 192 PHE A N 1
ATOM 1577 C CA . PHE A 1 192 ? 4.686 -4.549 9.933 1.00 97.44 192 PHE A CA 1
ATOM 1578 C C . PHE A 1 192 ? 4.838 -5.954 10.529 1.00 97.44 192 PHE A C 1
ATOM 1580 O O . PHE A 1 192 ? 3.931 -6.396 11.235 1.00 97.44 192 PHE A O 1
ATOM 1587 N N . LEU A 1 193 ? 5.983 -6.627 10.363 1.00 97.62 193 LEU A N 1
ATOM 1588 C CA . LEU A 1 193 ? 6.305 -7.840 11.130 1.00 97.62 193 LEU A CA 1
ATOM 1589 C C . LEU A 1 193 ? 6.328 -7.536 12.632 1.00 97.62 193 LEU A C 1
ATOM 1591 O O . LEU A 1 193 ? 5.678 -8.229 13.420 1.00 97.62 193 LEU A O 1
ATOM 1595 N N . TYR A 1 194 ? 7.019 -6.462 13.022 1.00 97.25 194 TYR A N 1
ATOM 1596 C CA . TYR A 1 194 ? 7.082 -6.017 14.410 1.00 97.25 194 TYR A CA 1
ATOM 1597 C C . TYR A 1 194 ? 5.705 -5.606 14.949 1.00 97.25 194 TYR A C 1
ATOM 1599 O O . TYR A 1 194 ? 5.349 -5.992 16.060 1.00 97.25 194 TYR A O 1
ATOM 1607 N N . LEU A 1 195 ? 4.887 -4.896 14.164 1.00 95.75 195 LEU A N 1
ATOM 1608 C CA . LEU A 1 195 ? 3.509 -4.550 14.527 1.00 95.75 195 LEU A CA 1
ATOM 1609 C C . LEU A 1 195 ? 2.620 -5.785 14.667 1.00 95.75 195 LEU A C 1
ATOM 1611 O O . LEU A 1 195 ? 1.850 -5.868 15.620 1.00 95.75 195 LEU A O 1
ATOM 1615 N N . GLY A 1 196 ? 2.726 -6.750 13.753 1.00 94.31 196 GLY A N 1
ATOM 1616 C CA . GLY A 1 196 ? 1.991 -8.012 13.823 1.00 94.31 196 GLY A CA 1
ATOM 1617 C C . GLY A 1 196 ? 2.304 -8.775 15.109 1.00 94.31 196 GLY A C 1
ATOM 1618 O O . GLY A 1 196 ? 1.387 -9.250 15.780 1.00 94.31 196 GLY A O 1
ATOM 1619 N N . TYR A 1 197 ? 3.581 -8.801 15.502 1.00 94.50 197 TYR A N 1
A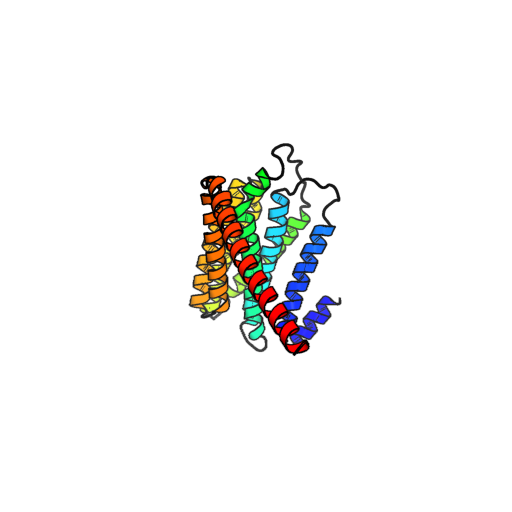TOM 1620 C CA . TYR A 1 197 ? 4.031 -9.355 16.779 1.00 94.50 197 TYR A CA 1
ATOM 1621 C C . TYR A 1 197 ? 3.503 -8.554 17.981 1.00 94.50 197 TYR A C 1
ATOM 1623 O O . TYR A 1 197 ? 2.850 -9.117 18.861 1.00 94.50 197 TYR A O 1
ATOM 1631 N N . LEU A 1 198 ? 3.721 -7.234 17.996 1.00 93.31 198 LEU A N 1
ATOM 1632 C CA . LEU A 1 198 ? 3.333 -6.333 19.086 1.00 93.31 198 LEU A CA 1
ATOM 1633 C C . LEU A 1 198 ? 1.825 -6.381 19.360 1.00 93.31 198 LEU A C 1
ATOM 1635 O O . LEU A 1 198 ? 1.403 -6.444 20.511 1.00 93.31 198 LEU A O 1
ATOM 1639 N N . LEU A 1 199 ? 1.016 -6.342 18.301 1.00 90.50 199 LEU A N 1
ATOM 1640 C CA . LEU A 1 199 ? -0.444 -6.293 18.375 1.00 90.50 199 LEU A CA 1
ATOM 1641 C C . LEU A 1 199 ? -1.088 -7.684 18.440 1.00 90.50 199 LEU A C 1
ATOM 1643 O O . LEU A 1 199 ? -2.316 -7.774 18.491 1.00 90.50 199 LEU A O 1
ATOM 1647 N N . ARG A 1 200 ? -0.284 -8.759 18.408 1.00 91.38 200 ARG A N 1
ATOM 1648 C CA . ARG A 1 200 ? -0.734 -10.159 18.326 1.00 91.38 200 ARG A CA 1
ATOM 1649 C C . ARG A 1 200 ? -1.718 -10.395 17.173 1.00 91.38 200 ARG A C 1
ATOM 1651 O O . ARG A 1 200 ? -2.689 -11.138 17.306 1.00 91.38 200 ARG A O 1
ATOM 1658 N N . GLN A 1 201 ? -1.487 -9.731 16.040 1.00 90.12 201 GLN A N 1
ATOM 1659 C CA . GLN A 1 201 ? -2.326 -9.837 14.846 1.00 90.12 201 GLN A CA 1
ATOM 1660 C C . GLN A 1 201 ? -1.655 -10.743 13.824 1.00 90.12 201 GLN A C 1
ATOM 1662 O O . GLN A 1 201 ? -0.824 -10.314 13.024 1.00 90.12 201 GLN A O 1
ATOM 1667 N N . GLU A 1 202 ? -2.055 -12.012 13.842 1.00 91.44 202 GLU A N 1
ATOM 1668 C CA . GLU A 1 202 ? -1.481 -13.040 12.979 1.00 91.44 202 GLU A CA 1
ATOM 1669 C C . GLU A 1 202 ? -1.646 -12.726 11.484 1.00 91.44 202 GLU A C 1
ATOM 1671 O O . GLU A 1 202 ? -0.743 -12.996 10.698 1.00 91.44 202 GLU A O 1
ATOM 1676 N N . SER A 1 203 ? -2.755 -12.099 11.080 1.00 89.69 203 SER A N 1
ATOM 1677 C CA . SER A 1 203 ? -2.971 -11.695 9.685 1.00 89.69 203 SER A CA 1
ATOM 1678 C C . SER A 1 203 ? -1.931 -10.682 9.199 1.00 89.69 203 SER A C 1
ATOM 1680 O O . SER A 1 203 ? -1.375 -10.861 8.119 1.00 89.69 203 SER A O 1
ATOM 1682 N N . ILE A 1 204 ? -1.635 -9.653 10.002 1.00 93.38 204 ILE A N 1
ATOM 1683 C CA . ILE A 1 204 ? -0.616 -8.635 9.704 1.00 93.38 204 ILE A CA 1
ATOM 1684 C C . ILE A 1 204 ? 0.757 -9.300 9.599 1.00 93.38 204 ILE A C 1
ATOM 1686 O O . ILE A 1 204 ? 1.487 -9.074 8.633 1.00 93.38 204 ILE A O 1
ATOM 1690 N N . PHE A 1 205 ? 1.088 -10.166 10.558 1.00 94.88 205 PHE A N 1
ATOM 1691 C CA . PHE A 1 205 ? 2.363 -10.878 10.566 1.00 94.88 205 PHE A CA 1
ATOM 1692 C C . PHE A 1 205 ? 2.528 -11.771 9.326 1.00 94.88 205 PHE A C 1
ATOM 1694 O O . PHE A 1 205 ? 3.526 -11.661 8.617 1.00 94.88 205 PHE A O 1
ATOM 1701 N N . ARG A 1 206 ? 1.527 -12.605 9.011 1.00 94.69 206 ARG A N 1
ATOM 1702 C CA . ARG A 1 206 ? 1.550 -13.519 7.856 1.00 94.69 206 ARG A CA 1
ATOM 1703 C C . ARG A 1 206 ? 1.611 -12.773 6.521 1.00 94.69 206 ARG A C 1
ATOM 1705 O O . ARG A 1 206 ? 2.360 -13.190 5.644 1.00 94.69 206 ARG A O 1
ATOM 1712 N N . LEU A 1 207 ? 0.872 -11.670 6.366 1.00 95.94 207 LEU A N 1
ATOM 1713 C CA . LEU A 1 207 ? 0.943 -10.834 5.159 1.00 95.94 207 LEU A CA 1
ATOM 1714 C C . LEU A 1 207 ? 2.332 -10.214 4.981 1.00 95.94 207 LEU A C 1
ATOM 1716 O O . LEU A 1 207 ? 2.869 -10.232 3.877 1.00 95.94 207 LEU A O 1
ATOM 1720 N N . SER A 1 208 ? 2.934 -9.723 6.065 1.00 97.19 208 SER A N 1
ATOM 1721 C CA . SER A 1 208 ? 4.292 -9.161 6.038 1.00 97.19 208 SER A CA 1
ATOM 1722 C C . SER A 1 208 ? 5.341 -10.219 5.712 1.00 97.19 208 SER A C 1
ATOM 1724 O O . SER A 1 208 ? 6.246 -9.964 4.925 1.00 97.19 208 SER A O 1
ATOM 1726 N N . LEU A 1 209 ? 5.189 -11.432 6.250 1.00 97.06 209 LEU A N 1
ATOM 1727 C CA . LEU A 1 209 ? 6.054 -12.562 5.920 1.00 97.06 209 LEU A CA 1
ATOM 1728 C C . LEU A 1 209 ? 5.909 -12.980 4.448 1.00 97.06 209 LEU A C 1
ATOM 1730 O O . LEU A 1 209 ? 6.906 -13.270 3.793 1.00 97.06 209 LEU A O 1
ATOM 1734 N N . GLY A 1 210 ? 4.686 -12.965 3.912 1.00 96.19 210 GLY A N 1
ATOM 1735 C CA . GLY A 1 210 ? 4.432 -13.195 2.489 1.00 96.19 210 GLY A CA 1
ATOM 1736 C C . GLY A 1 210 ? 5.092 -12.138 1.601 1.00 96.19 210 GLY A C 1
ATOM 1737 O O . GLY A 1 210 ? 5.751 -12.486 0.624 1.00 96.19 210 GLY A O 1
ATOM 1738 N N . ALA A 1 211 ? 4.983 -10.858 1.970 1.00 96.38 211 ALA A N 1
ATOM 1739 C CA . ALA A 1 211 ? 5.652 -9.761 1.273 1.00 96.38 211 ALA A CA 1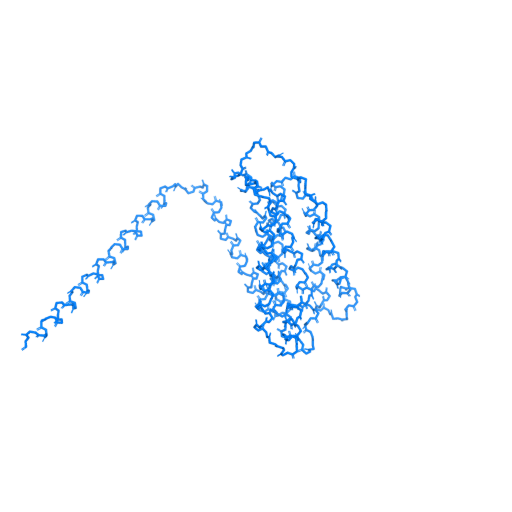
ATOM 1740 C C . ALA A 1 211 ? 7.183 -9.877 1.344 1.00 96.38 211 ALA A C 1
ATOM 1742 O O . ALA A 1 211 ? 7.854 -9.685 0.333 1.00 96.38 211 ALA A O 1
ATOM 1743 N N . PHE A 1 212 ? 7.733 -10.263 2.501 1.00 96.81 212 PHE A N 1
ATOM 1744 C CA . PHE A 1 212 ? 9.156 -10.565 2.664 1.00 96.81 212 PHE A CA 1
ATOM 1745 C C . PHE A 1 212 ? 9.605 -11.688 1.728 1.00 96.81 212 PHE A C 1
ATOM 1747 O O . PHE A 1 212 ? 10.539 -11.498 0.954 1.00 96.81 212 PHE A O 1
ATOM 1754 N N . ALA A 1 213 ? 8.909 -12.828 1.745 1.00 94.50 213 ALA A N 1
ATOM 1755 C CA . ALA A 1 213 ? 9.229 -13.971 0.897 1.00 94.50 213 ALA A CA 1
ATOM 1756 C C . ALA A 1 213 ? 9.166 -13.609 -0.594 1.00 94.50 213 ALA A C 1
ATOM 1758 O O . ALA A 1 213 ? 10.087 -13.938 -1.339 1.00 94.50 213 ALA A O 1
ATOM 1759 N N . LEU A 1 214 ? 8.126 -12.882 -1.021 1.00 94.25 214 LEU A N 1
ATOM 1760 C CA . LEU A 1 214 ? 7.988 -12.402 -2.397 1.00 94.25 214 LEU A CA 1
ATOM 1761 C C . LEU A 1 214 ? 9.128 -11.453 -2.779 1.00 94.25 214 LEU A C 1
ATOM 1763 O O . LEU A 1 214 ? 9.721 -11.609 -3.847 1.00 94.25 214 LEU A O 1
ATOM 1767 N N . ASN A 1 215 ? 9.464 -10.495 -1.912 1.00 93.38 215 ASN A N 1
ATOM 1768 C CA . ASN A 1 215 ? 10.560 -9.560 -2.143 1.00 93.38 215 ASN A CA 1
ATOM 1769 C C . ASN A 1 215 ? 11.894 -10.300 -2.293 1.00 93.38 215 ASN A C 1
ATOM 1771 O O . ASN A 1 215 ? 12.591 -10.110 -3.286 1.00 93.38 215 ASN A O 1
ATOM 1775 N N . THR A 1 216 ? 12.221 -11.198 -1.362 1.00 91.00 216 THR A N 1
ATOM 1776 C CA . THR A 1 216 ? 13.447 -12.005 -1.408 1.00 91.00 216 THR A CA 1
ATOM 1777 C C . THR A 1 216 ? 13.499 -12.877 -2.655 1.00 91.00 216 THR A C 1
ATOM 1779 O O . THR A 1 216 ? 14.522 -12.891 -3.337 1.00 91.00 216 THR A O 1
ATOM 1782 N N . LEU A 1 217 ? 12.402 -13.560 -2.995 1.00 90.06 217 LEU A N 1
ATOM 1783 C CA . LEU A 1 217 ? 12.328 -14.409 -4.182 1.00 90.06 217 LEU A CA 1
ATOM 1784 C C . LEU A 1 217 ? 12.542 -13.594 -5.459 1.00 90.06 217 LEU A C 1
ATOM 1786 O O . LEU A 1 217 ? 13.315 -13.992 -6.326 1.00 90.06 217 LEU A O 1
ATOM 1790 N N . THR A 1 218 ? 11.903 -12.429 -5.559 1.00 90.31 218 THR A N 1
ATOM 1791 C CA . THR A 1 218 ? 12.041 -11.578 -6.744 1.00 90.31 218 THR A CA 1
ATOM 1792 C C . THR A 1 218 ? 13.453 -11.028 -6.859 1.00 90.31 218 THR A C 1
ATOM 1794 O O . THR A 1 218 ? 14.003 -11.031 -7.949 1.00 90.31 218 THR A O 1
ATOM 1797 N N . ARG A 1 219 ? 14.079 -10.610 -5.752 1.00 87.75 219 ARG A N 1
ATOM 1798 C CA . ARG A 1 219 ? 15.464 -10.111 -5.759 1.00 87.75 219 ARG A CA 1
ATOM 1799 C C . ARG A 1 219 ? 16.478 -11.200 -6.064 1.00 87.75 219 ARG A C 1
ATOM 1801 O O . ARG A 1 219 ? 17.465 -10.929 -6.746 1.00 87.75 219 ARG A O 1
ATOM 1808 N N . TYR A 1 220 ? 16.211 -12.421 -5.607 1.00 84.19 220 TYR A N 1
ATOM 1809 C CA . TYR A 1 220 ? 16.965 -13.596 -6.014 1.00 84.19 220 TYR A CA 1
ATOM 1810 C C . TYR A 1 220 ? 16.891 -13.749 -7.536 1.00 84.19 220 TYR A C 1
ATOM 1812 O O . TYR A 1 220 ? 17.923 -13.687 -8.197 1.00 84.19 220 TYR A O 1
ATOM 1820 N N . PHE A 1 221 ? 15.692 -13.836 -8.117 1.00 85.19 221 PHE A N 1
ATOM 1821 C CA . PHE A 1 221 ? 15.568 -13.937 -9.570 1.00 85.19 221 PHE A CA 1
ATOM 1822 C C . PHE A 1 221 ? 16.184 -12.741 -10.295 1.00 85.19 221 PHE A C 1
ATOM 1824 O O . PHE A 1 221 ? 16.992 -12.970 -11.170 1.00 85.19 221 PHE A O 1
ATOM 1831 N N . ASP A 1 222 ? 15.911 -11.500 -9.910 1.00 82.69 222 ASP A N 1
ATOM 1832 C CA . ASP A 1 222 ? 16.463 -10.285 -10.535 1.00 82.69 222 ASP A CA 1
ATOM 1833 C C . ASP A 1 222 ? 18.007 -10.293 -10.588 1.00 82.69 222 ASP A C 1
ATOM 1835 O O . ASP A 1 222 ? 18.617 -10.061 -11.634 1.00 82.69 222 ASP A O 1
ATOM 1839 N N . THR A 1 223 ? 18.656 -10.673 -9.480 1.00 80.50 223 THR A N 1
ATOM 1840 C CA . THR A 1 223 ? 20.125 -10.760 -9.392 1.00 80.50 223 THR A CA 1
ATOM 1841 C C . THR A 1 223 ? 20.671 -11.917 -10.224 1.00 80.50 223 THR A C 1
ATOM 1843 O O . THR A 1 223 ? 21.629 -11.763 -10.984 1.00 80.50 223 THR A O 1
ATOM 1846 N N . PHE A 1 224 ? 20.069 -13.097 -10.087 1.00 77.06 224 PHE A N 1
ATOM 1847 C CA . PHE A 1 224 ? 20.568 -14.308 -10.720 1.00 77.06 224 PHE A CA 1
ATOM 1848 C C . PHE A 1 224 ? 20.184 -14.395 -12.201 1.00 77.06 224 PHE A C 1
ATOM 1850 O O . PHE A 1 224 ? 20.933 -14.968 -12.982 1.00 77.06 224 PHE A O 1
ATOM 1857 N N . TRP A 1 225 ? 19.101 -13.763 -12.646 1.00 74.69 225 TRP A N 1
ATOM 1858 C CA . TRP A 1 225 ? 18.645 -13.789 -14.039 1.00 74.69 225 TRP A CA 1
ATOM 1859 C C . TRP A 1 225 ? 19.696 -13.241 -15.003 1.00 74.69 225 TRP A C 1
ATOM 1861 O O . TRP A 1 225 ? 19.865 -13.767 -16.100 1.00 74.69 225 TRP A O 1
ATOM 1871 N N . LYS A 1 226 ? 20.456 -12.227 -14.572 1.00 70.75 226 LYS A N 1
ATOM 1872 C CA . LYS A 1 226 ? 21.556 -11.644 -15.355 1.00 70.75 226 LYS A CA 1
ATOM 1873 C C . LYS A 1 226 ? 22.786 -12.559 -15.431 1.00 70.75 226 LYS A C 1
ATOM 1875 O O . LYS A 1 226 ? 23.573 -12.435 -16.364 1.00 70.75 226 LYS A O 1
ATOM 1880 N N . ILE A 1 227 ? 22.949 -13.466 -14.466 1.00 70.94 227 ILE A N 1
ATOM 1881 C CA . ILE A 1 227 ? 24.126 -14.338 -14.313 1.00 70.94 227 ILE A CA 1
ATOM 1882 C C . ILE A 1 227 ? 23.866 -15.735 -14.891 1.00 70.94 227 ILE A C 1
ATOM 1884 O O . ILE A 1 227 ? 24.791 -16.386 -15.373 1.00 70.94 227 ILE A O 1
ATOM 1888 N N . PHE A 1 228 ? 22.618 -16.211 -14.864 1.00 68.44 228 PHE A N 1
ATOM 1889 C CA . PHE A 1 228 ? 22.268 -17.533 -15.366 1.00 68.44 228 PHE A CA 1
ATOM 1890 C C . PHE A 1 228 ? 22.472 -17.594 -16.888 1.00 68.44 228 PHE A C 1
ATOM 1892 O O . PHE A 1 228 ? 21.787 -16.886 -17.634 1.00 68.44 228 PHE A O 1
ATOM 1899 N N . PRO A 1 229 ? 23.374 -18.458 -17.396 1.00 75.38 229 PRO A N 1
ATOM 1900 C CA . PRO A 1 229 ? 23.479 -18.663 -18.827 1.00 75.38 229 PRO A CA 1
ATOM 1901 C C . PRO A 1 229 ? 22.148 -19.207 -19.348 1.00 75.38 229 PRO A C 1
ATOM 1903 O O . PRO A 1 229 ? 21.558 -20.124 -18.770 1.00 75.38 229 PRO A O 1
ATOM 1906 N N . ARG A 1 230 ? 21.679 -18.652 -20.473 1.00 74.75 230 ARG A N 1
ATOM 1907 C CA . ARG A 1 230 ? 20.399 -19.023 -21.109 1.00 74.75 230 ARG A CA 1
ATOM 1908 C C . ARG A 1 230 ? 20.268 -20.539 -21.328 1.00 74.75 230 ARG A C 1
ATOM 1910 O O . ARG A 1 230 ? 19.159 -21.061 -21.344 1.00 74.75 230 ARG A O 1
ATOM 1917 N N . SER A 1 231 ? 21.392 -21.253 -21.437 1.00 78.25 231 SER A N 1
ATOM 1918 C CA . SER A 1 231 ? 21.472 -22.714 -21.543 1.00 78.25 231 SER A CA 1
ATOM 1919 C C . SER A 1 231 ? 20.841 -23.471 -20.370 1.00 78.25 231 SER A C 1
ATOM 1921 O O . SER A 1 231 ? 20.288 -24.543 -20.593 1.00 78.25 231 SER A O 1
ATOM 1923 N N . ILE A 1 232 ? 20.842 -22.938 -19.143 1.00 80.44 232 ILE A N 1
ATOM 1924 C CA . ILE A 1 232 ? 20.227 -23.619 -17.988 1.00 80.44 232 ILE A CA 1
ATOM 1925 C C . ILE A 1 232 ? 18.708 -23.721 -18.154 1.00 80.44 232 ILE A C 1
ATOM 1927 O O . ILE A 1 232 ? 18.132 -24.759 -17.834 1.00 80.44 232 ILE A O 1
ATOM 1931 N N . PHE A 1 233 ? 18.061 -22.703 -18.729 1.00 77.06 233 PHE A N 1
ATOM 1932 C CA . PHE A 1 233 ? 16.634 -22.774 -19.056 1.00 77.06 233 PHE A CA 1
ATOM 1933 C C . PHE A 1 233 ? 16.345 -23.851 -20.103 1.00 77.06 233 PHE A C 1
ATOM 1935 O O . PHE A 1 233 ? 15.358 -24.570 -19.971 1.00 77.06 233 PHE A O 1
ATOM 1942 N N . PHE A 1 234 ? 17.224 -24.023 -21.094 1.00 80.44 234 PHE A N 1
ATOM 1943 C CA . PHE A 1 234 ? 17.109 -25.115 -22.064 1.00 80.44 234 PHE A CA 1
ATOM 1944 C C . PHE A 1 234 ? 17.322 -26.489 -21.425 1.00 80.44 234 PHE A C 1
ATOM 1946 O O . PHE A 1 234 ? 16.616 -27.428 -21.775 1.00 80.44 234 PHE A O 1
ATOM 1953 N N . ILE A 1 235 ? 18.242 -26.615 -20.465 1.00 87.94 235 ILE A N 1
ATOM 1954 C CA . ILE A 1 235 ? 18.489 -27.875 -19.751 1.00 87.94 235 ILE A CA 1
ATOM 1955 C C . ILE A 1 235 ? 17.290 -28.229 -18.868 1.00 87.94 235 ILE A C 1
ATOM 1957 O O . ILE A 1 235 ? 16.758 -29.331 -18.975 1.00 87.94 235 ILE A O 1
ATOM 1961 N N . ILE A 1 236 ? 16.823 -27.300 -18.030 1.00 86.94 236 ILE A N 1
ATOM 1962 C CA . ILE A 1 236 ? 15.672 -27.527 -17.144 1.00 86.94 236 ILE A CA 1
ATOM 1963 C C . ILE A 1 236 ? 14.402 -27.747 -17.971 1.00 86.94 236 ILE A C 1
ATOM 1965 O O . ILE A 1 236 ? 13.671 -28.703 -17.724 1.00 86.94 236 ILE A O 1
ATOM 1969 N N . GLY A 1 237 ? 14.162 -26.914 -18.985 1.00 84.69 237 GLY A N 1
ATOM 1970 C CA . GLY A 1 237 ? 13.037 -27.068 -19.906 1.00 84.69 237 GLY A CA 1
ATOM 1971 C C . GLY A 1 237 ? 13.087 -28.397 -20.661 1.00 84.69 237 GLY A C 1
ATOM 1972 O O . GLY A 1 237 ? 12.081 -29.097 -20.731 1.00 84.69 237 GLY A O 1
ATOM 1973 N N . GLY A 1 238 ? 14.264 -28.796 -21.148 1.00 90.25 238 GLY A N 1
ATOM 1974 C CA . GLY A 1 238 ? 14.491 -30.085 -21.798 1.00 90.25 238 GLY A CA 1
ATOM 1975 C C . GLY A 1 238 ? 14.217 -31.264 -20.866 1.00 90.25 238 GLY A C 1
ATOM 1976 O O . GLY A 1 238 ? 13.509 -32.191 -21.249 1.00 90.25 238 GLY A O 1
ATOM 1977 N N . LEU A 1 239 ? 14.686 -31.206 -19.616 1.00 94.81 239 LEU A N 1
ATOM 1978 C CA . LEU A 1 239 ? 14.384 -32.217 -18.602 1.00 94.81 239 LEU A CA 1
ATOM 1979 C C . LEU A 1 239 ? 12.880 -32.303 -18.323 1.00 94.81 239 LEU A C 1
ATOM 1981 O O . LEU A 1 239 ? 12.330 -33.402 -18.322 1.00 94.81 239 LEU A O 1
ATOM 1985 N N . ILE A 1 240 ? 12.198 -31.169 -18.142 1.00 93.19 240 ILE A N 1
ATOM 1986 C CA . ILE A 1 240 ? 10.743 -31.133 -17.935 1.00 93.19 240 ILE A CA 1
ATOM 1987 C C . ILE A 1 240 ? 10.008 -31.747 -19.129 1.00 93.19 240 ILE A C 1
ATOM 1989 O O . ILE A 1 240 ? 9.083 -32.529 -18.925 1.00 93.19 240 ILE A O 1
ATOM 1993 N N . LEU A 1 241 ? 10.426 -31.454 -20.362 1.00 90.81 241 LEU A N 1
ATOM 1994 C CA . LEU A 1 241 ? 9.829 -32.034 -21.568 1.00 90.81 241 LEU A CA 1
ATOM 1995 C C . LEU A 1 241 ? 10.067 -33.544 -21.662 1.00 90.81 241 LEU A C 1
ATOM 1997 O O . LEU A 1 241 ? 9.139 -34.284 -21.980 1.00 90.81 241 LEU A O 1
ATOM 2001 N N . ILE A 1 242 ? 11.272 -34.019 -21.340 1.00 94.38 242 ILE A N 1
ATOM 2002 C CA . ILE A 1 242 ? 11.604 -35.449 -21.345 1.00 94.38 242 ILE A CA 1
ATOM 2003 C C . ILE A 1 242 ? 10.795 -36.184 -20.270 1.00 94.38 242 ILE A C 1
ATOM 2005 O O . ILE A 1 242 ? 10.110 -37.163 -20.569 1.00 94.38 242 ILE A O 1
ATOM 2009 N N . PHE A 1 243 ? 10.815 -35.706 -19.023 1.00 94.75 243 PHE A N 1
ATOM 2010 C CA . PHE A 1 243 ? 10.060 -36.315 -17.925 1.00 94.75 243 PHE A CA 1
ATOM 2011 C C . PHE A 1 243 ? 8.548 -36.215 -18.136 1.00 94.75 243 PHE A C 1
ATOM 2013 O O . PHE A 1 243 ? 7.834 -37.193 -17.909 1.00 94.75 243 PHE A O 1
ATOM 2020 N N . GLY A 1 244 ? 8.064 -35.073 -18.623 1.00 89.81 244 GLY A N 1
ATOM 2021 C CA . GLY A 1 244 ? 6.668 -34.857 -18.989 1.00 89.81 244 GLY A CA 1
ATOM 2022 C C . GLY A 1 244 ? 6.220 -35.808 -20.095 1.00 89.81 244 GLY A C 1
ATOM 2023 O O . GLY A 1 244 ? 5.209 -36.491 -19.939 1.00 89.81 244 GLY A O 1
ATOM 2024 N N . GLY A 1 245 ? 7.014 -35.946 -21.159 1.00 90.94 245 GLY A N 1
ATOM 2025 C CA . GLY A 1 245 ? 6.771 -36.892 -22.246 1.00 90.94 245 GLY A CA 1
ATOM 2026 C C . GLY A 1 245 ? 6.748 -38.343 -21.765 1.00 90.94 245 GLY A C 1
ATOM 2027 O O . GLY A 1 245 ? 5.815 -39.079 -22.077 1.00 90.94 245 GLY A O 1
ATOM 2028 N N . MET A 1 246 ? 7.705 -38.749 -20.923 1.00 92.69 246 MET A N 1
ATOM 2029 C CA . MET A 1 246 ? 7.718 -40.090 -20.326 1.00 92.69 246 MET A CA 1
ATOM 2030 C C . MET A 1 246 ? 6.488 -40.355 -19.450 1.00 92.69 246 MET A C 1
ATOM 2032 O O . MET A 1 246 ? 5.926 -41.452 -19.487 1.00 92.69 246 MET A O 1
ATOM 2036 N N . TYR A 1 247 ? 6.061 -39.374 -18.652 1.00 93.75 247 TYR A N 1
ATOM 2037 C CA . TYR A 1 247 ? 4.865 -39.495 -17.821 1.00 93.75 247 TYR A CA 1
ATOM 2038 C C . TYR A 1 247 ? 3.595 -39.606 -18.675 1.00 93.75 247 TYR A C 1
ATOM 2040 O O . TYR A 1 247 ? 2.768 -40.492 -18.440 1.00 93.75 247 TYR A O 1
ATOM 2048 N N . MET A 1 248 ? 3.460 -38.758 -19.698 1.00 89.06 248 MET A N 1
ATOM 2049 C CA . MET A 1 248 ? 2.337 -38.799 -20.636 1.00 89.06 248 MET A CA 1
ATOM 2050 C C . MET A 1 248 ? 2.285 -40.122 -21.400 1.00 89.06 248 MET A C 1
ATOM 2052 O O . MET A 1 248 ? 1.212 -40.707 -21.525 1.00 89.06 248 MET A O 1
ATOM 2056 N N . GLU A 1 249 ? 3.431 -40.648 -21.828 1.00 92.19 249 GLU A N 1
ATOM 2057 C CA . GLU A 1 249 ? 3.516 -41.927 -22.534 1.00 92.19 249 GLU A CA 1
ATOM 2058 C C . GLU A 1 249 ? 3.123 -43.107 -21.635 1.00 92.19 249 GLU A C 1
ATOM 2060 O O . GLU A 1 249 ? 2.370 -43.991 -22.050 1.00 92.19 249 GLU A O 1
ATOM 2065 N N . LYS A 1 250 ? 3.556 -43.105 -20.367 1.00 89.69 250 LYS A N 1
ATOM 2066 C CA . LYS A 1 250 ? 3.104 -44.098 -19.377 1.00 89.69 250 LYS A CA 1
ATOM 2067 C C . LYS A 1 250 ? 1.590 -44.040 -19.179 1.00 89.69 250 LYS A C 1
ATOM 2069 O O . LYS A 1 250 ? 0.939 -45.084 -19.119 1.00 89.69 250 LYS A O 1
ATOM 2074 N N . LYS A 1 251 ? 1.018 -42.835 -19.110 1.00 88.75 251 LYS A N 1
ATOM 2075 C CA . LYS A 1 251 ? -0.427 -42.647 -18.939 1.00 88.75 251 LYS A CA 1
ATOM 2076 C C . LYS A 1 251 ? -1.210 -43.086 -20.177 1.00 88.75 251 LYS A C 1
ATOM 2078 O O . LYS A 1 251 ? -2.219 -43.768 -20.025 1.00 88.75 251 LYS A O 1
ATOM 2083 N N . ARG A 1 252 ? -0.702 -42.802 -21.383 1.00 90.31 252 ARG A N 1
ATOM 2084 C CA . ARG A 1 252 ? -1.267 -43.280 -22.655 1.00 90.31 252 ARG A CA 1
ATOM 2085 C C . ARG A 1 252 ? -1.341 -44.805 -22.695 1.00 90.31 252 ARG A C 1
ATOM 2087 O O . ARG A 1 252 ? -2.411 -45.351 -22.937 1.00 90.31 252 ARG A O 1
ATOM 2094 N N . LYS A 1 253 ? -0.234 -45.489 -22.387 1.00 91.44 253 LYS A N 1
ATOM 2095 C CA . LYS A 1 253 ? -0.165 -46.962 -22.384 1.00 91.44 253 LYS A CA 1
ATOM 2096 C C . LYS A 1 253 ? -1.101 -47.600 -21.356 1.00 91.44 253 LYS A C 1
ATOM 2098 O O . LYS A 1 253 ? -1.707 -48.626 -21.643 1.00 91.44 253 LYS A O 1
ATOM 2103 N N . SER A 1 254 ? -1.242 -46.991 -20.179 1.00 89.31 254 SER A N 1
ATOM 2104 C CA . SER A 1 254 ? -2.187 -47.446 -19.149 1.00 89.31 254 SER A CA 1
ATOM 2105 C C . SER A 1 254 ? -3.644 -47.350 -19.620 1.00 89.31 254 SER A C 1
ATOM 2107 O O . SER A 1 254 ? -4.410 -48.302 -19.489 1.00 89.31 254 SER A O 1
ATOM 2109 N N . VAL A 1 255 ? -4.005 -46.225 -20.243 1.00 88.00 255 VAL A N 1
ATOM 2110 C CA . VAL A 1 255 ? -5.345 -45.986 -20.797 1.00 88.00 255 VAL A CA 1
ATOM 2111 C C . VAL A 1 255 ? -5.645 -46.907 -21.987 1.00 88.00 255 VAL A C 1
ATOM 2113 O O . VAL A 1 255 ? -6.753 -47.417 -22.117 1.00 88.00 255 VAL A O 1
ATOM 2116 N N . GLU A 1 256 ? -4.659 -47.176 -22.842 1.00 89.75 256 GLU A N 1
ATOM 2117 C CA . GLU A 1 256 ? -4.811 -48.124 -23.949 1.00 89.75 256 GLU A CA 1
ATOM 2118 C C . GLU A 1 256 ? -5.018 -49.561 -23.445 1.00 89.75 256 GLU A C 1
ATOM 2120 O O . GLU A 1 256 ? -5.843 -50.298 -23.986 1.00 89.75 256 GLU A O 1
ATOM 2125 N N . LYS A 1 257 ? -4.306 -49.956 -22.382 1.00 90.75 257 LYS A N 1
ATOM 2126 C CA . LYS A 1 257 ? -4.457 -51.275 -21.763 1.00 90.75 257 LYS A CA 1
ATOM 2127 C C . LYS A 1 257 ? -5.854 -51.461 -21.164 1.00 90.75 257 LYS A C 1
ATOM 2129 O O . LYS A 1 257 ? -6.485 -52.473 -21.447 1.00 90.75 257 LYS A O 1
ATOM 2134 N N . SER A 1 258 ? -6.364 -50.469 -20.431 1.00 84.94 258 SER A N 1
ATOM 2135 C CA . SER A 1 258 ? -7.704 -50.549 -19.836 1.00 84.94 258 SER A CA 1
ATOM 2136 C C . SER A 1 258 ? -8.825 -50.563 -20.880 1.00 84.94 258 SER A C 1
ATOM 2138 O O . SER A 1 258 ? -9.834 -51.235 -20.686 1.00 84.94 258 SER A O 1
ATOM 2140 N N . MET A 1 259 ? -8.652 -49.878 -22.017 1.00 84.38 259 MET A N 1
ATOM 2141 C CA . MET A 1 259 ? -9.589 -49.981 -23.142 1.00 84.38 259 MET A CA 1
ATOM 2142 C C . MET A 1 259 ? -9.584 -51.375 -23.775 1.00 84.38 259 MET A C 1
ATOM 2144 O O . MET A 1 259 ? -10.650 -51.904 -24.080 1.00 84.38 259 MET A O 1
ATOM 2148 N N . LYS A 1 260 ? -8.407 -51.988 -23.959 1.00 85.88 260 LYS A N 1
ATOM 2149 C CA . LYS A 1 260 ? -8.298 -53.351 -24.506 1.00 85.88 260 LYS A CA 1
ATOM 2150 C C . LYS A 1 260 ? -8.895 -54.402 -23.570 1.00 85.88 260 LYS A C 1
ATOM 2152 O O . LYS A 1 260 ? -9.551 -55.313 -24.057 1.00 85.88 260 LYS A O 1
ATOM 2157 N N . GLU A 1 261 ? -8.698 -54.262 -22.260 1.00 84.00 261 GLU A N 1
ATOM 2158 C CA . GLU A 1 261 ? -9.298 -55.144 -21.247 1.00 84.00 261 GLU A CA 1
ATOM 2159 C C . GLU A 1 261 ? -10.834 -55.053 -21.266 1.00 84.00 261 GLU A C 1
ATOM 2161 O O . GLU A 1 261 ? -11.497 -56.081 -21.363 1.00 84.00 261 GLU A O 1
ATOM 2166 N N . LYS A 1 262 ? -11.403 -53.839 -21.314 1.00 79.56 262 LYS A N 1
ATOM 2167 C CA . LYS A 1 262 ? -12.861 -53.646 -21.431 1.00 79.56 262 LYS A CA 1
ATOM 2168 C C . LYS A 1 262 ? -13.454 -54.228 -22.716 1.00 79.56 262 LYS A C 1
ATOM 2170 O O . LYS A 1 262 ? -14.491 -54.874 -22.680 1.00 79.56 262 LYS A O 1
ATOM 2175 N N . LEU A 1 263 ? -12.785 -54.031 -23.854 1.00 77.56 263 LEU A N 1
ATOM 2176 C CA . LEU A 1 263 ? -13.232 -54.592 -25.136 1.00 77.56 263 LEU A CA 1
ATOM 2177 C C . LEU A 1 263 ? -13.144 -56.126 -25.181 1.00 77.56 263 LEU A C 1
ATOM 2179 O O . LEU A 1 263 ? -13.836 -56.747 -25.987 1.00 77.56 263 LEU A O 1
ATOM 2183 N N . ALA A 1 264 ? -12.277 -56.733 -24.366 1.00 76.31 264 ALA A N 1
ATOM 2184 C CA . ALA A 1 264 ? -12.192 -58.182 -24.225 1.00 76.31 264 ALA A CA 1
ATOM 2185 C C . ALA A 1 264 ? -13.313 -58.736 -23.328 1.00 76.31 264 ALA A C 1
ATOM 2187 O O . ALA A 1 264 ? -13.866 -59.778 -23.662 1.00 76.31 264 ALA A O 1
ATOM 2188 N N . GLU A 1 265 ? -13.689 -58.027 -22.256 1.00 74.06 265 GLU A N 1
ATOM 2189 C CA . GLU A 1 265 ? -14.851 -58.372 -21.417 1.00 74.06 265 GLU A CA 1
ATOM 2190 C C . GLU A 1 265 ? -16.185 -58.276 -22.172 1.00 74.06 265 GLU A C 1
ATOM 2192 O O . GLU A 1 265 ? -17.055 -59.108 -21.962 1.00 74.06 265 GLU A O 1
ATOM 2197 N N . GLU A 1 266 ? -16.357 -57.313 -23.083 1.00 70.62 266 GLU A N 1
ATOM 2198 C CA . GLU A 1 266 ? -17.601 -57.171 -23.866 1.00 70.62 266 GLU A CA 1
ATOM 2199 C C . GLU A 1 266 ? -17.767 -58.221 -24.985 1.00 70.62 266 GLU A C 1
ATOM 2201 O O . GLU A 1 266 ? -18.836 -58.313 -25.590 1.00 70.62 266 GLU A O 1
ATOM 2206 N N . ARG A 1 267 ? -16.715 -58.987 -25.309 1.00 68.75 267 ARG A N 1
ATOM 2207 C CA . ARG A 1 267 ? -16.707 -59.985 -26.399 1.00 68.75 267 ARG A CA 1
ATOM 2208 C C . ARG A 1 267 ? -16.684 -61.443 -25.924 1.00 68.75 267 ARG A C 1
ATOM 2210 O O . ARG A 1 267 ? -16.754 -62.324 -26.783 1.00 68.75 267 ARG A O 1
ATOM 2217 N N . GLY A 1 268 ? -16.530 -61.690 -24.622 1.00 57.06 268 GLY A N 1
ATOM 2218 C CA . GLY A 1 268 ? -16.599 -63.019 -23.996 1.00 57.06 268 GLY A CA 1
ATOM 2219 C C . GLY A 1 268 ? -17.962 -63.270 -23.375 1.00 57.06 268 GLY A C 1
ATOM 2220 O O . GLY A 1 268 ? -18.398 -64.439 -23.419 1.00 57.06 268 GLY A O 1
#

Sequence (268 aa):
MLLAIIIYLVYRERQKASLFISIIGVSIWLTHYLYLQQPAITDYFSINMQLLYGNLFIAYGFILYFLGMLHRRGKFGGFSIIYKALAMLFIFINNYSLTFAHHYAELFHPGKAQEVVYLPLAFLIIYALYLLSGIIISKHLFKSRNSEEKKEAGIIFPFLILQIILMHFGPLGENFVSISYNILFFAEIIAFLYLGYLLRQESIFRLSLGAFALNTLTRYFDTFWKIFPRSIFFIIGGLILIFGGMYMEKKRKSVEKSMKEKLAEERG

pLDDT: mean 86.02, std 12.51, range [45.31, 98.38]

Organism: NCBI:txid2014287

Secondary structure (DSSP, 8-state):
-HHHHHHHHHHHHT-HHHHHHHHHHHHHHHHHHHHHTS-S-TT---HHHHHHHHHHHHHHHHHHHHHHHHTTSGGGHHHHHHHHHHHHHHHHHHHHHHTTHHHHHHHS-SS--------HHHHHHHHHHHHHHHHHHHHHHHH---HHHHHHHHHHHHHHHHHHHHHHHGGG-HHHHHHHHHHHHHHHHHHHHHHHHHTT-HHHHHHHHHHHHHHHHHHHHHHHHTTS-HHHHHHHHHHHHHHHHHHHHHHHHHHHHHHHHHHHHTT-